Protein AF-A0A1F6WAE8-F1 (afdb_monomer_lite)

Structure (mmCIF, N/CA/C/O backbone):
data_AF-A0A1F6WAE8-F1
#
_entry.id   AF-A0A1F6WAE8-F1
#
loop_
_atom_site.group_PDB
_atom_site.id
_atom_site.type_symbol
_atom_site.label_atom_id
_atom_site.label_alt_id
_atom_site.label_comp_id
_atom_site.label_asym_id
_atom_site.label_entity_id
_atom_site.label_seq_id
_atom_site.pdbx_PDB_ins_code
_atom_site.Cartn_x
_atom_site.Cartn_y
_atom_site.Cartn_z
_atom_site.occupancy
_atom_site.B_iso_or_equiv
_atom_site.auth_seq_id
_atom_site.auth_comp_id
_atom_site.auth_asym_id
_atom_site.auth_atom_id
_atom_site.pdbx_PDB_model_num
ATOM 1 N N . MET A 1 1 ? -36.721 6.235 65.975 1.00 52.22 1 MET A N 1
ATOM 2 C CA . MET A 1 1 ? -35.846 5.857 64.837 1.00 52.22 1 MET A CA 1
ATOM 3 C C . MET A 1 1 ? -36.493 6.022 63.457 1.00 52.22 1 MET A C 1
ATOM 5 O O . MET A 1 1 ? -35.797 6.453 62.550 1.00 52.22 1 MET A O 1
ATOM 9 N N . ARG A 1 2 ? -37.808 5.800 63.284 1.00 53.50 2 ARG A N 1
ATOM 10 C CA . ARG A 1 2 ? -38.521 5.916 61.988 1.00 53.50 2 ARG A CA 1
ATOM 11 C C . ARG A 1 2 ? -38.362 7.262 61.248 1.00 53.50 2 ARG A C 1
ATOM 13 O O . ARG A 1 2 ? -38.323 7.272 60.027 1.00 53.50 2 ARG A O 1
ATOM 20 N N . LYS A 1 3 ? -38.203 8.381 61.976 1.00 61.81 3 LYS A N 1
ATOM 21 C CA . LYS A 1 3 ? -37.950 9.715 61.390 1.00 61.81 3 LYS A CA 1
ATOM 22 C C . LYS A 1 3 ? -36.561 9.873 60.762 1.00 61.81 3 LYS A C 1
ATOM 24 O O . LYS A 1 3 ? -36.430 10.710 59.887 1.00 61.81 3 LYS A O 1
ATOM 29 N N . TYR A 1 4 ? -35.556 9.098 61.179 1.00 66.44 4 TYR A N 1
ATOM 30 C CA . TYR A 1 4 ? -34.162 9.276 60.742 1.00 66.44 4 TYR A CA 1
ATOM 31 C C . TYR A 1 4 ? -33.743 8.328 59.615 1.00 66.44 4 TYR A C 1
ATOM 33 O O . TYR A 1 4 ? -32.754 8.589 58.946 1.00 66.44 4 TYR A O 1
ATOM 41 N N . ILE A 1 5 ? -34.517 7.272 59.353 1.00 66.12 5 ILE A N 1
ATOM 42 C CA . ILE A 1 5 ? -34.283 6.322 58.254 1.00 66.12 5 ILE A CA 1
ATOM 43 C C . ILE A 1 5 ? -34.176 7.008 56.876 1.00 66.12 5 ILE A C 1
ATOM 45 O O . ILE A 1 5 ? -33.205 6.720 56.177 1.00 66.12 5 ILE A O 1
ATOM 49 N N . PRO A 1 6 ? -35.070 7.942 56.474 1.00 66.12 6 PRO A N 1
ATOM 50 C CA . PRO A 1 6 ? -34.902 8.642 55.198 1.00 66.12 6 PRO A CA 1
ATOM 51 C C . PRO A 1 6 ? -33.646 9.522 55.179 1.00 66.12 6 PRO A C 1
ATOM 53 O O . PRO A 1 6 ? -32.985 9.610 54.152 1.00 66.12 6 PRO A O 1
ATOM 56 N N . TYR A 1 7 ? -33.256 10.107 56.316 1.00 70.12 7 TYR A N 1
ATOM 57 C CA . TYR A 1 7 ? -32.032 10.906 56.415 1.00 70.12 7 TYR A CA 1
ATOM 58 C C . TYR A 1 7 ? -30.767 10.049 56.364 1.00 70.12 7 TYR A C 1
ATOM 60 O O . TYR A 1 7 ? -29.785 10.482 55.781 1.00 70.12 7 TYR A O 1
ATOM 68 N N . ILE A 1 8 ? -30.787 8.829 56.908 1.00 71.75 8 ILE A N 1
ATOM 69 C CA . ILE A 1 8 ? -29.669 7.876 56.824 1.00 71.75 8 ILE A CA 1
ATOM 70 C C . ILE A 1 8 ? -29.519 7.350 55.391 1.00 71.75 8 ILE A C 1
ATOM 72 O O . ILE A 1 8 ? -28.402 7.258 54.898 1.00 71.75 8 ILE A O 1
ATOM 76 N N . LEU A 1 9 ? -30.624 7.075 54.688 1.00 62.12 9 LEU A N 1
ATOM 77 C CA . LEU A 1 9 ? -30.603 6.730 53.260 1.00 62.12 9 LEU A CA 1
ATOM 78 C C . LEU A 1 9 ? -30.071 7.885 52.401 1.00 62.12 9 LEU A C 1
ATOM 80 O O . LEU A 1 9 ? -29.208 7.666 51.558 1.00 62.12 9 LEU A O 1
ATOM 84 N N . ILE A 1 10 ? -30.518 9.118 52.663 1.00 73.81 10 ILE A N 1
ATOM 85 C CA . ILE A 1 10 ? -29.991 10.328 52.016 1.00 73.81 10 ILE A CA 1
ATOM 86 C C . ILE A 1 10 ? -28.506 10.520 52.343 1.00 73.81 10 ILE A C 1
ATOM 88 O O . ILE A 1 10 ? -27.748 10.892 51.458 1.00 73.81 10 ILE A O 1
ATOM 92 N N . LEU A 1 11 ? -28.067 10.220 53.568 1.00 67.19 11 LEU A N 1
ATOM 93 C CA . LEU A 1 11 ? -26.665 10.311 53.971 1.00 67.19 11 LEU A CA 1
ATOM 94 C C . LEU A 1 11 ? -25.801 9.242 53.289 1.00 67.19 11 LEU A C 1
ATOM 96 O O . LEU A 1 11 ? -24.699 9.554 52.875 1.00 67.19 11 LEU A O 1
ATOM 100 N N . ILE A 1 12 ? -26.290 8.012 53.111 1.00 69.00 12 ILE A N 1
ATOM 101 C CA . ILE A 1 12 ? -25.570 6.949 52.384 1.00 69.00 12 ILE A CA 1
ATOM 102 C C . ILE A 1 12 ? -25.485 7.275 50.886 1.00 69.00 12 ILE A C 1
ATOM 104 O O . ILE A 1 12 ? -24.432 7.087 50.282 1.00 69.00 12 ILE A O 1
ATOM 108 N N . ILE A 1 13 ? -26.551 7.824 50.294 1.00 65.50 13 ILE A N 1
ATOM 109 C CA . ILE A 1 13 ? -26.549 8.302 48.902 1.00 65.50 13 ILE A CA 1
ATOM 110 C C . ILE A 1 13 ? -25.619 9.513 48.750 1.00 65.50 13 ILE A C 1
ATOM 112 O O . ILE A 1 13 ? -24.837 9.558 47.805 1.00 65.50 13 ILE A O 1
ATOM 116 N N . LEU A 1 14 ? -25.638 10.459 49.695 1.00 54.50 14 LEU A N 1
ATOM 117 C CA . LEU A 1 14 ? -24.737 11.613 49.708 1.00 54.50 14 LEU A CA 1
ATOM 118 C C . LEU A 1 14 ? -23.286 11.193 49.925 1.00 54.50 14 LEU A C 1
ATOM 120 O O . LEU A 1 14 ? -22.437 11.702 49.221 1.00 54.50 14 LEU A O 1
ATOM 124 N N . VAL A 1 15 ? -22.981 10.248 50.816 1.00 63.78 15 VAL A N 1
ATOM 125 C CA . VAL A 1 15 ? -21.618 9.723 51.032 1.00 63.78 15 VAL A CA 1
ATOM 126 C C . VAL A 1 15 ? -21.148 8.874 49.841 1.00 63.78 15 VAL A C 1
ATOM 128 O O . VAL A 1 15 ? -19.963 8.877 49.523 1.00 63.78 15 VAL A O 1
ATOM 131 N N . GLY A 1 16 ? -22.055 8.207 49.121 1.00 56.59 16 GLY A N 1
ATOM 132 C CA . GLY A 1 16 ? -21.759 7.541 47.847 1.00 56.59 16 GLY A CA 1
ATOM 133 C C . GLY A 1 16 ? -21.528 8.516 46.682 1.00 56.59 16 GLY A C 1
ATOM 134 O O . GLY A 1 16 ? -20.643 8.285 45.868 1.00 56.59 16 GLY A O 1
ATOM 135 N N . MET A 1 17 ? -22.265 9.633 46.629 1.00 50.25 17 MET A N 1
ATOM 136 C CA . MET A 1 17 ? -22.070 10.720 45.652 1.00 50.25 17 MET A CA 1
ATOM 137 C C . MET A 1 17 ? -20.892 11.653 45.992 1.00 50.25 17 MET A C 1
ATOM 139 O O . MET A 1 17 ? -20.341 12.270 45.087 1.00 50.25 17 MET A O 1
ATOM 143 N N . PHE A 1 18 ? -20.520 11.764 47.274 1.00 43.97 18 PHE A N 1
ATOM 144 C CA . PHE A 1 18 ? -19.381 12.539 47.799 1.00 43.97 18 PHE A CA 1
ATOM 145 C C . PHE A 1 18 ? -18.173 11.673 48.173 1.00 43.97 18 PHE A C 1
ATOM 147 O O . PHE A 1 18 ? -17.168 12.197 48.658 1.00 43.97 18 PHE A O 1
ATOM 154 N N . SER A 1 19 ? -18.212 10.366 47.896 1.00 48.38 19 SER A N 1
ATOM 155 C CA . SER A 1 19 ? -16.972 9.651 47.589 1.00 48.38 19 SER A CA 1
ATOM 156 C C . SER A 1 19 ? -16.301 10.500 46.522 1.00 48.38 19 SER A C 1
ATOM 158 O O . SER A 1 19 ? -17.025 10.901 45.608 1.00 48.38 19 SER A O 1
ATOM 160 N N . PRO A 1 20 ? -15.016 10.873 46.637 1.00 46.19 20 PRO A N 1
ATOM 161 C CA . PRO A 1 20 ? -14.419 11.720 45.629 1.00 46.19 20 PRO A CA 1
ATOM 162 C C . PRO A 1 20 ? -14.596 10.992 44.296 1.00 46.19 20 PRO A C 1
ATOM 164 O O . PRO A 1 20 ? -13.867 10.051 43.992 1.00 46.19 20 PRO A O 1
ATOM 167 N N . LEU A 1 21 ? -15.565 11.445 43.485 1.00 46.53 21 LEU A N 1
ATOM 168 C CA . LEU A 1 21 ? -15.342 11.589 42.067 1.00 46.53 21 LEU A CA 1
ATOM 169 C C . LEU A 1 21 ? -14.102 12.461 42.049 1.00 46.53 21 LEU A C 1
ATOM 171 O O . LEU A 1 21 ? -14.176 13.688 42.102 1.00 46.53 21 LEU A O 1
ATOM 175 N N . THR A 1 22 ? -12.941 11.813 42.102 1.00 43.69 22 THR A N 1
ATOM 176 C CA . THR A 1 22 ? -11.727 12.398 41.596 1.00 43.69 22 THR A CA 1
ATOM 177 C C . THR A 1 22 ? -12.152 12.906 40.240 1.00 43.69 22 THR A C 1
ATOM 179 O O . THR A 1 22 ? -12.535 12.113 39.380 1.00 43.69 22 THR A O 1
ATOM 182 N N . LEU A 1 23 ? -12.236 14.230 40.130 1.00 37.50 23 LEU A N 1
ATOM 183 C CA . LEU A 1 23 ? -12.298 14.939 38.874 1.00 37.50 23 LEU A CA 1
ATOM 184 C C . LEU A 1 23 ? -11.213 14.293 38.025 1.00 37.50 23 LEU A C 1
ATOM 186 O O . LEU A 1 23 ? -10.023 14.529 38.239 1.00 37.50 23 LEU A O 1
ATOM 190 N N . VAL A 1 24 ? -11.627 13.385 37.146 1.00 38.84 24 VAL A N 1
ATOM 191 C CA . VAL A 1 24 ? -10.754 12.839 36.129 1.00 38.84 24 VAL A CA 1
ATOM 192 C C . VAL A 1 24 ? -10.617 13.990 35.154 1.00 38.84 24 VAL A C 1
ATOM 194 O O . VAL A 1 24 ? -11.389 14.140 34.211 1.00 38.84 24 VAL A O 1
ATOM 197 N N . HIS A 1 25 ? -9.700 14.900 35.470 1.00 34.84 25 HIS A N 1
ATOM 198 C CA . HIS A 1 25 ? -9.175 15.798 34.471 1.00 34.84 25 HIS A CA 1
ATOM 199 C C . HIS A 1 25 ? -8.572 14.884 33.410 1.00 34.84 25 HIS A C 1
ATOM 201 O O . HIS A 1 25 ? -7.668 14.102 33.705 1.00 34.84 25 HIS A O 1
ATOM 207 N N . ALA A 1 26 ? -9.111 14.937 32.196 1.00 38.06 26 ALA A N 1
ATOM 208 C CA . ALA A 1 26 ? -8.407 14.415 31.044 1.00 38.06 26 ALA A CA 1
ATOM 209 C C . ALA A 1 26 ? -7.115 15.233 30.926 1.00 38.06 26 ALA A C 1
ATOM 211 O O . ALA A 1 26 ? -7.138 16.374 30.472 1.00 38.06 26 ALA A O 1
ATOM 212 N N . VAL A 1 27 ? -6.004 14.692 31.417 1.00 39.75 27 VAL A N 1
ATOM 213 C CA . VAL A 1 27 ? -4.683 15.203 31.071 1.00 39.75 27 VAL A CA 1
ATOM 214 C C . VAL A 1 27 ? -4.311 14.493 29.783 1.00 39.75 27 VAL A C 1
ATOM 216 O O . VAL A 1 27 ? -4.046 13.295 29.774 1.00 39.75 27 VAL A O 1
ATOM 219 N N . THR A 1 28 ? -4.363 15.224 28.675 1.00 38.53 28 THR A N 1
ATOM 220 C CA . THR A 1 28 ? -3.700 14.801 27.447 1.00 38.53 28 THR A CA 1
ATOM 221 C C . THR A 1 28 ? -2.206 14.974 27.682 1.00 38.53 28 THR A C 1
ATOM 223 O O . THR A 1 28 ? -1.716 16.102 27.754 1.00 38.53 28 THR A O 1
ATOM 226 N N . CYS A 1 29 ? -1.485 13.872 27.852 1.00 43.53 29 CYS A N 1
ATOM 227 C CA . CYS A 1 29 ? -0.037 13.869 27.695 1.00 43.53 29 CYS A CA 1
ATOM 228 C C . CYS A 1 29 ? 0.235 14.027 26.190 1.00 43.53 29 CYS A C 1
ATOM 230 O O . CYS A 1 29 ? 0.290 13.040 25.469 1.00 43.53 29 CYS A O 1
ATOM 232 N N . ASP A 1 30 ? 0.249 15.265 25.697 1.00 40.75 30 ASP A N 1
ATOM 233 C CA . ASP A 1 30 ? 0.756 15.590 24.362 1.00 40.75 30 ASP A CA 1
ATOM 234 C C . ASP A 1 30 ? 2.270 15.808 24.491 1.00 40.75 30 ASP A C 1
ATOM 236 O O . ASP A 1 30 ? 2.721 16.530 25.387 1.00 40.75 30 ASP A O 1
ATOM 240 N N . ASP A 1 31 ? 3.045 15.197 23.598 1.00 47.72 31 ASP A N 1
ATOM 241 C CA . ASP A 1 31 ? 4.509 15.283 23.527 1.00 47.72 31 ASP A CA 1
ATOM 242 C C . ASP A 1 31 ? 5.029 16.705 23.212 1.00 47.72 31 ASP A C 1
ATOM 244 O O . ASP A 1 31 ? 6.233 16.922 23.088 1.00 47.72 31 ASP A O 1
ATOM 248 N N . ASN A 1 32 ? 4.151 17.712 23.117 1.00 46.91 32 ASN A N 1
ATOM 249 C CA . ASN A 1 32 ? 4.490 19.075 22.700 1.00 46.91 32 ASN A CA 1
ATOM 250 C C . ASN A 1 32 ? 4.392 20.161 23.795 1.00 46.91 32 ASN A C 1
ATOM 252 O O . ASN A 1 32 ? 4.182 21.334 23.484 1.00 46.91 32 ASN A O 1
ATOM 256 N N . GLY A 1 33 ? 4.619 19.815 25.068 1.00 46.09 33 GLY A N 1
ATOM 257 C CA . GLY A 1 33 ? 4.961 20.794 26.114 1.00 46.09 33 GLY A CA 1
ATOM 258 C C . GLY A 1 33 ? 4.211 20.615 27.436 1.00 46.09 33 GLY A C 1
ATOM 259 O O . GLY A 1 33 ? 3.020 20.898 27.539 1.00 46.09 33 GLY A O 1
ATOM 260 N N . LEU A 1 34 ? 4.933 20.198 28.481 1.00 47.53 34 LEU A N 1
ATOM 261 C CA . LEU A 1 34 ? 4.391 19.982 29.826 1.00 47.53 34 LEU A CA 1
ATOM 262 C C . LEU A 1 34 ? 4.029 21.295 30.553 1.00 47.53 34 LEU A C 1
ATOM 264 O O . LEU A 1 34 ? 4.893 22.161 30.706 1.00 47.53 34 LEU A O 1
ATOM 268 N N . PRO A 1 35 ? 2.853 21.384 31.201 1.00 38.38 35 PRO A N 1
ATOM 269 C CA . PRO A 1 35 ? 2.721 22.065 32.481 1.00 38.38 35 PRO A CA 1
ATOM 270 C C . PRO A 1 35 ? 3.139 21.128 33.631 1.00 38.38 35 PRO A C 1
ATOM 272 O O . PRO A 1 35 ? 2.811 19.940 33.661 1.00 38.38 35 PRO A O 1
ATOM 275 N N . ALA A 1 36 ? 3.887 21.672 34.593 1.00 43.00 36 ALA A N 1
ATOM 276 C CA . ALA A 1 36 ? 4.407 20.951 35.752 1.00 43.00 36 ALA A CA 1
ATOM 277 C C . ALA A 1 36 ? 3.269 20.350 36.600 1.00 43.00 36 ALA A C 1
ATOM 279 O O . ALA A 1 36 ? 2.495 21.079 37.219 1.00 43.00 36 ALA A O 1
ATOM 280 N N . GLY A 1 37 ? 3.175 19.018 36.632 1.00 45.28 37 GLY A N 1
ATOM 281 C CA . GLY A 1 37 ? 2.188 18.303 37.450 1.00 45.28 37 GLY A CA 1
ATOM 282 C C . GLY A 1 37 ? 1.892 16.868 37.013 1.00 45.28 37 GLY A C 1
ATOM 283 O O . GLY A 1 37 ? 1.362 16.095 37.807 1.00 45.28 37 GLY A O 1
ATOM 284 N N . CYS A 1 38 ? 2.261 16.477 35.791 1.00 43.00 38 CYS A N 1
ATOM 285 C CA . CYS A 1 38 ? 2.090 15.102 35.334 1.00 43.00 38 CYS A CA 1
ATOM 286 C C . CYS A 1 38 ? 3.274 14.242 35.803 1.00 43.00 38 CYS A C 1
ATOM 288 O O . CYS A 1 38 ? 4.378 14.360 35.278 1.00 43.00 38 CYS A O 1
ATOM 290 N N . THR A 1 39 ? 3.067 13.402 36.819 1.00 42.41 39 THR A N 1
ATOM 291 C CA . THR A 1 39 ? 4.020 12.337 37.164 1.00 42.41 39 THR A CA 1
ATOM 292 C C . THR A 1 39 ? 3.489 11.040 36.570 1.00 42.41 39 THR A C 1
ATOM 294 O O . THR A 1 39 ? 2.441 10.548 36.983 1.00 42.41 39 THR A O 1
ATOM 297 N N . IL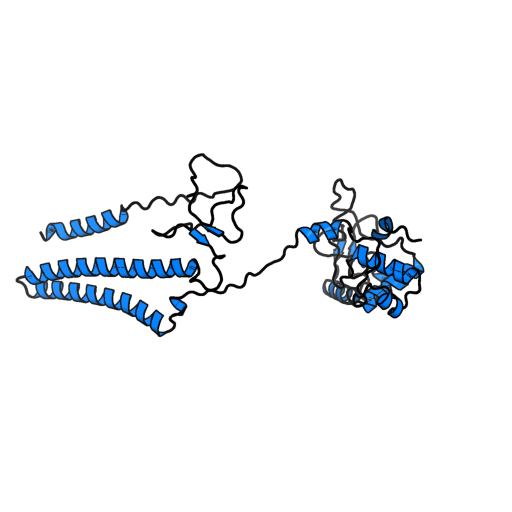E A 1 40 ? 4.174 10.511 35.552 1.00 45.09 40 ILE A N 1
ATOM 298 C CA . ILE A 1 40 ? 3.874 9.175 35.032 1.00 45.09 40 ILE A CA 1
ATOM 299 C C . ILE A 1 40 ? 4.258 8.181 36.141 1.00 45.09 40 ILE A C 1
ATOM 301 O O . ILE A 1 40 ? 5.399 8.235 36.613 1.00 45.09 40 ILE A O 1
ATOM 305 N N . PRO A 1 41 ? 3.349 7.308 36.611 1.00 42.28 41 PRO A N 1
ATOM 306 C CA . PRO A 1 41 ? 3.720 6.255 37.545 1.00 42.28 41 PRO A CA 1
ATOM 307 C C . PRO A 1 41 ? 4.814 5.393 36.903 1.00 42.28 41 PRO A C 1
ATOM 309 O O . PRO A 1 41 ? 4.654 4.847 35.819 1.00 42.28 41 PRO A O 1
ATOM 312 N N . THR A 1 42 ? 5.966 5.297 37.560 1.00 40.28 42 THR A N 1
ATOM 313 C CA . THR A 1 42 ? 7.188 4.685 37.011 1.00 40.28 42 THR A CA 1
ATOM 314 C C . THR A 1 42 ? 7.181 3.153 37.043 1.00 40.28 42 THR A C 1
ATOM 316 O O . THR A 1 42 ? 8.213 2.528 36.819 1.00 40.28 42 THR A O 1
ATOM 319 N N . ASN A 1 43 ? 6.037 2.520 37.320 1.00 45.44 43 ASN A N 1
ATOM 320 C CA . ASN A 1 43 ? 5.930 1.067 37.491 1.00 45.44 43 ASN A CA 1
ATOM 321 C C . ASN A 1 43 ? 4.871 0.447 36.570 1.00 45.44 43 ASN A C 1
ATOM 323 O O . ASN A 1 43 ? 4.037 -0.350 37.001 1.00 45.44 43 ASN A O 1
ATOM 327 N N . THR A 1 44 ? 4.867 0.887 35.312 1.00 51.44 44 THR A N 1
ATOM 328 C CA . THR A 1 44 ? 3.632 0.900 34.535 1.00 51.44 44 THR A CA 1
ATOM 329 C C . THR A 1 44 ? 3.637 0.168 33.188 1.00 51.44 44 THR A C 1
ATOM 331 O O . THR A 1 44 ? 2.596 0.122 32.588 1.00 51.44 44 THR A O 1
ATOM 334 N N . THR A 1 45 ? 4.650 -0.522 32.664 1.00 51.56 45 THR A N 1
ATOM 335 C CA . THR A 1 45 ? 4.612 -1.201 31.318 1.00 51.56 45 THR A CA 1
ATOM 336 C C . THR A 1 45 ? 4.321 -0.319 30.081 1.00 51.56 45 THR A C 1
ATOM 338 O O . THR A 1 45 ? 4.875 -0.603 29.030 1.00 51.56 45 THR A O 1
ATOM 341 N N . CYS A 1 46 ? 3.559 0.773 30.204 1.00 52.81 46 CYS A N 1
ATOM 342 C CA . CYS A 1 46 ? 3.310 1.814 29.204 1.00 52.81 46 CYS A CA 1
ATOM 343 C C . CYS A 1 46 ? 4.147 3.080 29.468 1.00 52.81 46 CYS A C 1
ATOM 345 O O . CYS A 1 46 ? 3.909 4.120 28.857 1.00 52.81 46 CYS A O 1
ATOM 347 N N . ALA A 1 47 ? 5.091 3.027 30.416 1.00 53.16 47 ALA A N 1
ATOM 348 C CA . ALA A 1 47 ? 6.019 4.130 30.628 1.00 53.16 47 ALA A CA 1
ATOM 349 C C . ALA A 1 47 ? 6.897 4.287 29.371 1.00 53.16 47 ALA A C 1
ATOM 351 O O . ALA A 1 47 ? 7.334 3.264 28.833 1.00 53.16 47 ALA A O 1
ATOM 352 N N . PRO A 1 48 ? 7.150 5.524 28.902 1.00 54.75 48 PRO A N 1
ATOM 353 C CA . PRO A 1 48 ? 8.126 5.761 27.849 1.00 54.75 48 PRO A CA 1
ATOM 354 C C . PRO A 1 48 ? 9.464 5.130 28.236 1.00 54.75 48 PRO A C 1
ATOM 356 O O . PRO A 1 48 ? 9.824 5.135 29.418 1.00 54.75 48 PRO A O 1
ATOM 359 N N . ASP A 1 49 ? 10.185 4.577 27.263 1.00 56.34 49 ASP A N 1
ATOM 360 C CA . ASP A 1 49 ? 11.561 4.144 27.497 1.00 56.34 49 ASP A CA 1
ATOM 361 C C . ASP A 1 49 ? 12.451 5.340 27.899 1.00 56.34 49 ASP A C 1
ATOM 363 O O . ASP A 1 49 ? 12.021 6.497 27.896 1.00 56.34 49 ASP A O 1
ATOM 367 N N . ASP A 1 50 ? 13.720 5.087 28.224 1.00 57.50 50 ASP A N 1
ATOM 368 C CA . ASP A 1 50 ? 14.673 6.149 28.590 1.00 57.50 50 ASP A CA 1
ATOM 369 C C . ASP A 1 50 ? 14.864 7.215 27.479 1.00 57.50 50 ASP A C 1
ATOM 371 O O . ASP A 1 50 ? 15.488 8.250 27.719 1.00 57.50 50 ASP A O 1
ATOM 375 N N . ASN A 1 51 ? 14.313 6.992 26.276 1.00 54.19 51 ASN A N 1
ATOM 376 C CA . ASN A 1 51 ? 14.321 7.912 25.137 1.00 54.19 51 ASN A CA 1
ATOM 377 C C . ASN A 1 51 ? 12.998 8.679 24.961 1.00 54.19 51 ASN A C 1
ATOM 379 O O . ASN A 1 51 ? 12.853 9.424 23.991 1.00 54.19 51 ASN A O 1
ATOM 383 N N . GLY A 1 52 ? 12.035 8.518 25.871 1.00 52.44 52 GLY A N 1
ATOM 384 C CA . GLY A 1 52 ? 10.729 9.168 25.782 1.00 52.44 52 GLY A CA 1
ATOM 385 C C . GLY A 1 52 ? 9.799 8.544 24.740 1.00 52.44 52 GLY A C 1
ATOM 386 O O . GLY A 1 52 ? 8.780 9.144 24.412 1.00 52.44 52 GLY A O 1
ATOM 387 N N . VAL A 1 53 ? 10.110 7.350 24.224 1.00 49.19 53 VAL A N 1
ATOM 388 C CA . VAL A 1 53 ? 9.270 6.659 23.242 1.00 49.19 53 VAL A CA 1
ATOM 389 C C . VAL A 1 53 ? 8.323 5.716 23.977 1.00 49.19 53 VAL A C 1
ATOM 391 O O . VAL A 1 53 ? 8.747 4.740 24.600 1.00 49.19 53 VAL A O 1
ATOM 394 N N . ALA A 1 54 ? 7.020 6.002 23.915 1.00 51.50 54 ALA A N 1
ATOM 395 C CA . ALA A 1 54 ? 5.999 5.077 24.397 1.00 51.50 54 ALA A CA 1
ATOM 396 C C . ALA A 1 54 ? 6.014 3.789 23.547 1.00 51.50 54 ALA A C 1
ATOM 398 O O . ALA A 1 54 ? 6.101 3.879 22.315 1.00 51.50 54 ALA A O 1
ATOM 399 N N . PRO A 1 55 ? 5.916 2.589 24.152 1.00 54.38 55 PRO A N 1
ATOM 400 C CA . PRO A 1 55 ? 5.875 1.352 23.384 1.00 54.38 55 PRO A CA 1
ATOM 401 C C . PRO A 1 55 ? 4.686 1.355 22.400 1.00 54.38 55 PRO A C 1
ATOM 403 O O . PRO A 1 55 ? 3.580 1.769 22.769 1.00 54.38 55 PRO A O 1
ATOM 406 N N . PRO A 1 56 ? 4.880 0.922 21.139 1.00 49.31 56 PRO A N 1
ATOM 407 C CA . PRO A 1 56 ? 3.801 0.877 20.162 1.00 49.31 56 PRO A CA 1
ATOM 408 C C . PRO A 1 56 ? 2.719 -0.104 20.613 1.00 49.31 56 PRO A C 1
ATOM 410 O O . PRO A 1 56 ? 3.006 -1.250 20.949 1.00 49.31 56 PRO A O 1
ATOM 413 N N . GLY A 1 57 ? 1.468 0.358 20.596 1.00 53.31 57 GLY A N 1
ATOM 414 C CA . GLY A 1 57 ? 0.349 -0.418 21.117 1.00 53.31 57 GLY A CA 1
ATOM 415 C C . GLY A 1 57 ? 0.287 -0.393 22.640 1.00 53.31 57 GLY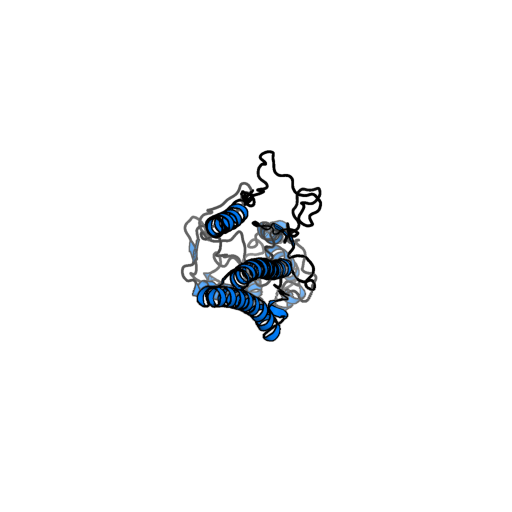 A C 1
ATOM 416 O O . GLY A 1 57 ? 0.101 -1.434 23.240 1.00 53.31 57 GLY A O 1
ATOM 417 N N . CYS A 1 58 ? 0.413 0.774 23.267 1.00 57.34 58 CYS A N 1
ATOM 418 C CA . CYS A 1 58 ? 0.045 0.998 24.665 1.00 57.34 58 CYS A CA 1
ATOM 419 C C . CYS A 1 58 ? -1.069 2.052 24.726 1.00 57.34 58 CYS A C 1
ATOM 421 O O . CYS A 1 58 ? -1.019 3.051 24.009 1.00 57.34 58 CYS A O 1
ATOM 423 N N . TYR A 1 59 ? -2.092 1.838 25.556 1.00 57.31 59 TYR A N 1
ATOM 424 C CA . TYR A 1 59 ? -3.181 2.797 25.755 1.00 57.31 59 TYR A CA 1
ATOM 425 C C . TYR A 1 59 ? -3.405 3.042 27.249 1.00 57.31 59 TYR A C 1
ATOM 427 O O . TYR A 1 59 ? -3.560 2.120 28.046 1.00 57.31 59 TYR A O 1
ATOM 435 N N . GLN A 1 60 ? -3.437 4.311 27.644 1.00 61.84 60 GLN A N 1
ATOM 436 C CA . GLN A 1 60 ? -3.768 4.696 29.010 1.00 61.84 60 GLN A CA 1
ATOM 437 C C . GLN A 1 60 ? -5.289 4.771 29.160 1.00 61.84 60 GLN A C 1
ATOM 439 O O . GLN A 1 60 ? -5.976 5.425 28.372 1.00 61.84 60 GLN A O 1
ATOM 444 N N . LEU A 1 61 ? -5.838 4.111 30.181 1.00 59.34 61 LEU A N 1
ATOM 445 C CA . LEU A 1 61 ? -7.273 4.170 30.443 1.00 59.34 61 LEU A CA 1
ATOM 446 C C . LEU A 1 61 ? -7.653 5.592 30.867 1.00 59.34 61 LEU A C 1
ATOM 448 O O . LEU A 1 61 ? -7.184 6.077 31.892 1.00 59.34 61 LEU A O 1
ATOM 452 N N . LEU A 1 62 ? -8.563 6.232 30.125 1.00 62.28 62 LEU A N 1
ATOM 453 C CA . LEU A 1 62 ? -9.083 7.552 30.502 1.00 62.28 62 LEU A CA 1
ATOM 454 C C . LEU A 1 62 ? -9.818 7.520 31.849 1.00 62.28 62 LEU A C 1
ATOM 456 O O . LEU A 1 62 ? -9.882 8.532 32.529 1.00 62.28 62 LEU A O 1
ATOM 460 N N . ALA A 1 63 ? -10.373 6.372 32.235 1.00 68.88 63 ALA A N 1
ATOM 461 C CA . ALA A 1 63 ? -11.043 6.163 33.513 1.00 68.88 63 ALA A CA 1
ATOM 462 C C . ALA A 1 63 ? -10.517 4.865 34.152 1.00 68.88 63 ALA A C 1
ATOM 464 O O . ALA A 1 63 ? -11.122 3.798 33.970 1.00 68.88 63 ALA A O 1
ATOM 465 N N . PRO A 1 64 ? -9.363 4.924 34.843 1.00 66.38 64 PRO A N 1
ATOM 466 C CA . PRO A 1 64 ? -8.771 3.753 35.467 1.00 66.38 64 PRO A CA 1
ATOM 467 C C . PRO A 1 64 ? -9.638 3.285 36.637 1.00 66.38 64 PRO A C 1
ATOM 469 O O . PRO A 1 64 ? -10.132 4.080 37.440 1.00 66.38 64 PRO A O 1
ATOM 472 N N . LEU A 1 65 ? -9.826 1.972 36.731 1.00 70.50 65 LEU A N 1
ATOM 473 C CA . LEU A 1 65 ? -10.491 1.351 37.873 1.00 70.50 65 LEU A CA 1
ATOM 474 C C . LEU A 1 65 ? -9.444 1.019 38.946 1.00 70.50 65 LEU A C 1
ATOM 476 O O . LEU A 1 65 ? -8.279 0.792 38.613 1.00 70.50 65 LEU A O 1
ATOM 480 N N . PRO A 1 66 ? -9.822 0.938 40.233 1.00 69.12 66 PRO A N 1
ATOM 481 C CA . PRO A 1 66 ? -8.893 0.548 41.290 1.00 69.12 66 PRO A CA 1
ATOM 482 C C . PRO A 1 66 ? -8.182 -0.774 40.959 1.00 69.12 66 PRO A C 1
ATOM 484 O O . PRO A 1 66 ? -8.829 -1.796 40.737 1.00 69.12 66 PRO A O 1
ATOM 487 N N . GLY A 1 67 ? -6.847 -0.749 40.910 1.00 64.88 67 GLY A N 1
ATOM 488 C CA . GLY A 1 67 ? -6.024 -1.910 40.543 1.00 64.88 67 GLY A CA 1
ATOM 489 C C . GLY A 1 67 ? -5.770 -2.096 39.039 1.00 64.88 67 GLY A C 1
ATOM 490 O O . GLY A 1 67 ? -5.150 -3.090 38.665 1.00 64.88 67 GLY A O 1
ATOM 491 N N . MET A 1 68 ? -6.214 -1.167 38.181 1.00 62.97 68 MET A N 1
ATOM 492 C CA . MET A 1 68 ? -5.877 -1.113 36.752 1.00 62.97 68 MET A CA 1
ATOM 493 C C . MET A 1 68 ? -5.706 0.334 36.291 1.00 62.97 68 MET A C 1
ATOM 495 O O . MET A 1 68 ? -6.683 1.043 36.053 1.00 62.97 68 MET A O 1
ATOM 499 N N . THR A 1 69 ? -4.458 0.759 36.139 1.00 58.62 69 THR A N 1
ATOM 500 C CA . THR A 1 69 ? -4.121 2.094 35.630 1.00 58.62 69 THR A CA 1
ATOM 501 C C . THR A 1 69 ? -3.915 2.113 34.112 1.00 58.62 69 THR A C 1
ATOM 503 O O . THR A 1 69 ? -3.994 3.176 33.502 1.00 58.62 69 THR A O 1
ATOM 506 N N . ASP A 1 70 ? -3.730 0.941 33.492 1.00 54.88 70 ASP A N 1
ATOM 507 C CA . ASP A 1 70 ? -3.131 0.824 32.161 1.00 54.88 70 ASP A CA 1
ATOM 508 C C . ASP A 1 70 ? -3.743 -0.293 31.316 1.00 54.88 70 ASP A C 1
ATOM 510 O O . ASP A 1 70 ? -4.260 -1.288 31.838 1.00 54.88 70 ASP A O 1
ATOM 514 N N . PHE A 1 71 ? -3.658 -0.122 29.997 1.00 57.50 71 PHE A N 1
ATOM 515 C CA . PHE A 1 71 ? -4.085 -1.081 28.989 1.00 57.50 71 PHE A CA 1
ATOM 516 C C . PHE A 1 71 ? -2.922 -1.333 28.016 1.00 57.50 71 PHE A C 1
ATOM 518 O O . PHE A 1 71 ? -2.524 -0.470 27.238 1.00 57.50 71 PHE A O 1
ATOM 525 N N . ASP A 1 72 ? -2.380 -2.546 28.062 1.00 53.50 72 ASP A N 1
ATOM 526 C CA . ASP A 1 72 ? -1.384 -3.037 27.112 1.00 53.50 72 ASP A CA 1
ATOM 527 C C . ASP A 1 72 ? -2.067 -4.030 26.145 1.00 53.50 72 ASP A C 1
ATOM 529 O O . ASP A 1 72 ? -2.388 -5.154 26.538 1.00 53.50 72 ASP A O 1
ATOM 533 N N . PRO A 1 73 ? -2.390 -3.638 24.900 1.00 49.03 73 PRO A N 1
ATOM 534 C CA . PRO A 1 73 ? -2.867 -4.555 23.869 1.00 49.03 73 PRO A CA 1
ATOM 535 C C . PRO A 1 73 ? -1.756 -5.476 23.340 1.00 49.03 73 PRO A C 1
ATOM 537 O O . PRO A 1 73 ? -2.078 -6.463 22.684 1.00 49.03 73 PRO A O 1
ATOM 540 N N . GLY A 1 74 ? -0.483 -5.194 23.643 1.00 45.28 74 GLY A N 1
ATOM 541 C CA . GLY A 1 74 ? 0.683 -6.008 23.301 1.00 45.28 74 GLY A CA 1
ATOM 542 C C . GLY A 1 74 ? 0.974 -7.151 24.278 1.00 45.28 74 GLY A C 1
ATOM 543 O O . GLY A 1 74 ? 1.853 -7.980 24.006 1.00 45.28 74 GLY A O 1
ATOM 544 N N . THR A 1 75 ? 0.232 -7.272 25.388 1.00 50.41 75 THR A N 1
ATOM 545 C CA . THR A 1 75 ? 0.344 -8.447 26.258 1.00 50.41 75 THR A CA 1
ATOM 546 C C . THR A 1 75 ? -0.087 -9.668 25.448 1.00 50.41 75 THR A C 1
ATOM 548 O O . THR A 1 75 ? -1.226 -9.753 24.992 1.00 50.41 75 THR A O 1
ATOM 551 N N . LYS A 1 76 ? 0.868 -10.577 25.212 1.00 41.59 76 LYS A N 1
ATOM 552 C CA . LYS A 1 76 ? 0.807 -11.686 24.246 1.00 41.59 76 LYS A CA 1
ATOM 553 C C . LYS A 1 76 ? -0.597 -12.273 24.062 1.00 41.59 76 LYS A C 1
ATOM 555 O O . LYS A 1 76 ? -1.236 -12.682 25.033 1.00 41.59 76 LYS A O 1
ATOM 560 N N . VAL A 1 77 ? -1.006 -12.418 22.797 1.00 42.19 77 VAL A N 1
ATOM 561 C CA . VAL A 1 77 ? -2.199 -13.163 22.359 1.00 42.19 77 VAL A CA 1
ATOM 562 C C . VAL A 1 77 ? -2.200 -14.545 23.027 1.00 42.19 77 VAL A C 1
ATOM 564 O O . VAL A 1 77 ? -1.483 -15.453 22.613 1.00 42.19 77 VAL A O 1
ATOM 567 N N . GLY A 1 78 ? -2.951 -14.683 24.121 1.00 44.06 78 GLY A N 1
ATOM 568 C CA . GLY A 1 78 ? -2.885 -15.860 24.991 1.00 44.06 78 GLY A CA 1
ATOM 569 C C . GLY A 1 78 ? -3.215 -15.576 26.456 1.00 44.06 78 GLY A C 1
ATOM 570 O O . GLY A 1 78 ? -3.831 -16.436 27.093 1.00 44.06 78 GLY A O 1
ATOM 571 N N . ASP A 1 79 ? -2.902 -14.375 26.948 1.00 50.34 79 ASP A N 1
ATOM 572 C CA . ASP A 1 79 ? -3.376 -13.878 28.241 1.00 50.34 79 ASP A CA 1
ATOM 573 C C . ASP A 1 79 ? -4.719 -13.158 28.082 1.00 50.34 79 ASP A C 1
ATOM 575 O O . ASP A 1 79 ? -5.052 -12.654 27.010 1.00 50.34 79 ASP A O 1
ATOM 579 N N . ASN A 1 80 ? -5.543 -13.157 29.135 1.00 51.88 80 ASN A N 1
ATOM 580 C CA . ASN A 1 80 ? -6.802 -12.411 29.154 1.00 51.88 80 ASN A CA 1
ATOM 581 C C . ASN A 1 80 ? -6.479 -10.938 28.853 1.00 51.88 80 ASN A C 1
ATOM 583 O O . ASN A 1 80 ? -5.978 -10.246 29.740 1.00 51.88 80 ASN A O 1
ATOM 587 N N . GLY A 1 81 ? -6.703 -10.489 27.613 1.00 61.34 81 GLY A N 1
ATOM 588 C CA . GLY A 1 81 ? -6.278 -9.168 27.148 1.00 61.34 81 GLY A CA 1
ATOM 589 C C . GLY A 1 81 ? -6.768 -8.041 28.059 1.00 61.34 81 GLY A C 1
ATOM 590 O O . GLY A 1 81 ? -7.713 -8.213 28.838 1.00 61.34 81 GLY A O 1
ATOM 591 N N . ALA A 1 82 ? -6.146 -6.866 27.967 1.00 62.91 82 ALA A N 1
ATOM 592 C CA . ALA A 1 82 ? -6.431 -5.743 28.861 1.00 62.91 82 ALA A CA 1
ATOM 593 C C . ALA A 1 82 ? -7.926 -5.344 28.899 1.00 62.91 82 ALA A C 1
ATOM 595 O O . ALA A 1 82 ? -8.455 -5.066 29.978 1.00 62.91 82 ALA A O 1
ATOM 596 N N . LEU A 1 83 ? -8.654 -5.441 27.774 1.00 69.69 83 LEU A N 1
ATOM 597 C CA . LEU A 1 83 ? -10.111 -5.215 27.739 1.00 69.69 83 LEU A CA 1
ATOM 598 C C . LEU A 1 83 ? -10.885 -6.245 28.574 1.00 69.69 83 LEU A C 1
ATOM 600 O O . LEU A 1 83 ? -11.842 -5.902 29.266 1.00 69.69 83 LEU A O 1
ATOM 604 N N . GLY A 1 84 ? -10.463 -7.506 28.533 1.00 73.81 84 GLY A N 1
ATOM 605 C CA . GLY A 1 84 ? -11.104 -8.583 29.281 1.00 73.81 84 GLY A CA 1
ATOM 606 C C . GLY A 1 84 ? -10.914 -8.451 30.765 1.00 73.81 84 GLY A C 1
ATOM 607 O O . GLY A 1 84 ? -11.864 -8.617 31.525 1.00 73.81 84 GLY A O 1
ATOM 608 N N . ARG A 1 85 ? -9.708 -8.070 31.183 1.00 73.25 85 ARG A N 1
ATOM 609 C CA . ARG A 1 85 ? -9.440 -7.721 32.580 1.00 73.25 85 ARG A CA 1
ATOM 610 C C . ARG A 1 85 ? -10.307 -6.542 33.023 1.00 73.25 85 ARG A C 1
ATOM 612 O O . ARG A 1 85 ? -10.895 -6.616 34.101 1.00 73.25 85 ARG A O 1
ATOM 619 N N . TYR A 1 86 ? -10.461 -5.527 32.170 1.00 75.25 86 TYR A N 1
ATOM 620 C CA . TYR A 1 86 ? -11.304 -4.362 32.437 1.00 75.25 86 TYR A CA 1
ATOM 621 C C . TYR A 1 86 ? -12.782 -4.727 32.637 1.00 75.25 86 TYR A C 1
ATOM 623 O O . TYR A 1 86 ? -13.360 -4.440 33.688 1.00 75.25 86 TYR A O 1
ATOM 631 N N . LEU A 1 87 ? -13.382 -5.434 31.677 1.00 78.06 87 LEU A N 1
ATOM 632 C CA . LEU A 1 87 ? -14.784 -5.858 31.744 1.00 78.06 87 LEU A CA 1
ATOM 633 C C . LEU A 1 87 ? -15.040 -6.838 32.895 1.00 78.06 87 LEU A C 1
ATOM 635 O O . LEU A 1 87 ? -16.029 -6.704 33.617 1.00 78.06 87 LEU A O 1
ATOM 639 N N . ASN A 1 88 ? -14.132 -7.791 33.118 1.00 79.38 88 ASN A N 1
ATOM 640 C CA . ASN A 1 88 ? -14.250 -8.751 34.213 1.00 79.38 88 ASN A CA 1
ATOM 641 C C . ASN A 1 88 ? -14.221 -8.052 35.583 1.00 79.38 88 ASN A C 1
ATOM 643 O O . ASN A 1 88 ? -14.983 -8.426 36.479 1.00 79.38 88 ASN A O 1
ATOM 647 N N . LEU A 1 89 ? -13.396 -7.009 35.742 1.00 80.06 89 LEU A N 1
ATOM 648 C CA . LEU A 1 89 ? -13.367 -6.226 36.975 1.00 80.06 89 LEU A CA 1
ATOM 649 C C . LEU A 1 89 ? -14.664 -5.436 37.183 1.00 80.06 89 LEU A C 1
ATOM 651 O O . LEU A 1 89 ? -15.180 -5.433 38.299 1.00 80.06 89 LEU A O 1
ATOM 655 N N . ILE A 1 90 ? -15.227 -4.825 36.134 1.00 83.06 90 ILE A N 1
ATOM 656 C CA . ILE A 1 90 ? -16.520 -4.122 36.224 1.00 83.06 90 ILE A CA 1
ATOM 657 C C . ILE A 1 90 ? -17.626 -5.075 36.669 1.00 83.06 90 ILE A C 1
ATOM 659 O O . ILE A 1 90 ? -18.380 -4.752 37.585 1.00 83.06 90 ILE A O 1
ATOM 663 N N . ILE A 1 91 ? -17.709 -6.264 36.069 1.00 85.50 91 ILE A N 1
ATOM 664 C CA . ILE A 1 91 ? -18.729 -7.258 36.428 1.00 85.50 91 ILE A CA 1
ATOM 665 C C . ILE A 1 91 ? -18.595 -7.651 37.907 1.00 85.50 91 ILE A C 1
ATOM 667 O O . ILE A 1 91 ? -19.588 -7.662 38.637 1.00 85.50 91 ILE A O 1
ATOM 671 N N . LYS A 1 92 ? -17.368 -7.898 38.386 1.00 83.69 92 LYS A N 1
ATOM 672 C CA . LYS A 1 92 ? -17.102 -8.186 39.807 1.00 83.69 92 LYS A CA 1
ATOM 673 C C . LYS A 1 92 ? -17.485 -7.023 40.721 1.00 83.69 92 LYS A C 1
ATOM 675 O O . LYS A 1 92 ? -18.077 -7.255 41.774 1.00 83.69 92 LYS A O 1
ATOM 680 N N . LEU A 1 93 ? -17.182 -5.789 40.320 1.00 85.75 93 LEU A N 1
ATOM 681 C CA . LEU A 1 93 ? -17.513 -4.586 41.081 1.00 85.75 93 LEU A CA 1
ATOM 682 C C . LEU A 1 93 ? -19.032 -4.413 41.214 1.00 85.75 93 LEU A C 1
ATOM 684 O O . LEU A 1 93 ? -19.527 -4.197 42.318 1.00 85.75 93 LEU A O 1
ATOM 688 N N . VAL A 1 94 ? -19.777 -4.571 40.117 1.00 87.31 94 VAL A N 1
ATOM 689 C CA . VAL A 1 94 ? -21.245 -4.459 40.109 1.00 87.31 94 VAL A CA 1
ATOM 690 C C . VAL A 1 94 ? -21.882 -5.523 41.002 1.00 87.31 94 VAL A C 1
ATOM 692 O O . VAL A 1 94 ? -22.767 -5.199 41.798 1.00 87.31 94 VAL A O 1
ATOM 695 N N . ILE A 1 95 ? -21.414 -6.775 40.937 1.00 89.12 95 ILE A N 1
ATOM 696 C CA . ILE A 1 95 ? -21.902 -7.849 41.818 1.00 89.12 95 ILE A CA 1
ATOM 697 C C . ILE A 1 95 ? -21.569 -7.540 43.286 1.00 89.12 95 ILE A C 1
ATOM 699 O O . ILE A 1 95 ? -22.431 -7.700 44.150 1.00 89.12 95 ILE A O 1
ATOM 703 N N . GLY A 1 96 ? -20.362 -7.043 43.572 1.00 88.94 96 GLY A N 1
ATOM 704 C CA . GLY A 1 96 ? -19.948 -6.655 44.922 1.00 88.94 96 GLY A CA 1
ATOM 705 C C . GLY A 1 96 ? -20.813 -5.537 45.514 1.00 88.94 96 GLY A C 1
ATOM 706 O O . GLY A 1 96 ? -21.306 -5.667 46.636 1.00 88.94 96 GLY A O 1
ATOM 707 N N . ILE A 1 97 ? -21.067 -4.474 44.744 1.00 88.44 97 ILE A N 1
ATOM 708 C CA . ILE A 1 97 ? -21.953 -3.371 45.152 1.00 88.44 97 ILE A CA 1
ATOM 709 C C . ILE A 1 97 ? -23.386 -3.879 45.362 1.00 88.44 97 ILE A C 1
ATOM 711 O O . ILE A 1 97 ? -24.011 -3.558 46.373 1.00 88.44 97 ILE A O 1
ATOM 715 N N . SER A 1 98 ? -23.893 -4.717 44.454 1.00 89.50 98 SER A N 1
ATOM 716 C CA . SER A 1 98 ? -25.235 -5.303 44.566 1.00 89.50 98 SER A CA 1
ATOM 717 C C . SER A 1 98 ? -25.384 -6.143 45.838 1.00 89.50 98 SER A C 1
ATOM 719 O O . SER A 1 98 ? -26.392 -6.036 46.533 1.00 89.50 98 SER A O 1
ATOM 721 N N . ALA A 1 99 ? -24.367 -6.938 46.186 1.00 91.62 99 ALA A N 1
ATOM 722 C CA . ALA A 1 99 ? -24.355 -7.740 47.407 1.00 91.62 99 ALA A CA 1
ATOM 723 C C . ALA A 1 99 ? -24.339 -6.866 48.671 1.00 91.62 99 ALA A C 1
ATOM 725 O O . ALA A 1 99 ? -25.119 -7.108 49.593 1.00 91.62 99 ALA A O 1
ATOM 726 N N . ALA A 1 100 ? -23.509 -5.819 48.703 1.00 91.19 100 ALA A N 1
ATOM 727 C CA . ALA A 1 100 ? -23.459 -4.889 49.830 1.00 91.19 100 ALA A CA 1
ATOM 728 C C . ALA A 1 100 ? -24.811 -4.187 50.049 1.00 91.19 100 ALA A C 1
ATOM 730 O O . ALA A 1 100 ? -25.318 -4.144 51.173 1.00 91.19 100 ALA A O 1
ATOM 731 N N . LEU A 1 101 ? -25.440 -3.702 48.973 1.00 89.25 101 LEU A N 1
ATOM 732 C CA . LEU A 1 101 ? -26.764 -3.079 49.032 1.00 89.25 101 LEU A CA 1
ATOM 733 C C . LEU A 1 101 ? -27.851 -4.066 49.473 1.00 89.25 101 LEU A C 1
ATOM 735 O O . LEU A 1 101 ? -28.709 -3.708 50.284 1.00 89.25 101 LEU A O 1
ATOM 739 N N . ALA A 1 102 ? -27.799 -5.313 48.998 1.00 91.62 102 ALA A N 1
ATOM 740 C CA . ALA A 1 102 ? -28.736 -6.350 49.413 1.00 91.62 102 ALA A CA 1
ATOM 741 C C . ALA A 1 102 ? -28.657 -6.605 50.927 1.00 91.62 102 ALA A C 1
ATOM 743 O O . ALA A 1 102 ? -29.692 -6.633 51.591 1.00 91.62 102 ALA A O 1
ATOM 744 N N . VAL A 1 103 ? -27.449 -6.705 51.496 1.00 92.81 103 VAL A N 1
ATOM 745 C CA . VAL A 1 103 ? -27.257 -6.884 52.948 1.00 92.81 103 VAL A CA 1
ATOM 746 C C . VAL A 1 103 ? -27.864 -5.723 53.736 1.00 92.81 103 VAL A C 1
ATOM 748 O O . VAL A 1 103 ? -28.600 -5.957 54.694 1.00 92.81 103 VAL A O 1
ATOM 751 N N . VAL A 1 104 ? -27.628 -4.476 53.316 1.00 91.69 104 VAL A N 1
ATOM 752 C CA . VAL A 1 104 ? -28.201 -3.291 53.980 1.00 91.69 104 VAL A CA 1
ATOM 753 C C . VAL A 1 104 ? -29.731 -3.338 53.970 1.00 91.69 104 VAL A C 1
ATOM 755 O O . VAL A 1 104 ? -30.367 -3.150 55.009 1.00 91.69 104 VAL A O 1
ATOM 758 N N . MET A 1 105 ? -30.338 -3.643 52.822 1.00 90.06 105 MET A N 1
ATOM 759 C CA . MET A 1 105 ? -31.797 -3.707 52.690 1.00 90.06 105 MET A CA 1
ATOM 760 C C . MET A 1 105 ? -32.409 -4.871 53.479 1.00 90.06 105 MET A C 1
ATOM 762 O O . MET A 1 105 ? -33.488 -4.710 54.055 1.00 90.06 105 MET A O 1
ATOM 766 N N . ILE A 1 106 ? -31.708 -6.006 53.573 1.00 92.69 106 ILE A N 1
ATOM 767 C CA . ILE A 1 106 ? -32.105 -7.150 54.404 1.00 92.69 106 ILE A CA 1
ATOM 768 C C . ILE A 1 106 ? -32.079 -6.778 55.888 1.00 92.69 106 ILE A C 1
ATOM 770 O O . ILE A 1 106 ? -33.029 -7.093 56.600 1.00 92.69 106 ILE A O 1
ATOM 774 N N . VAL A 1 107 ? -31.044 -6.077 56.363 1.00 92.88 107 VAL A N 1
ATOM 775 C CA . VAL A 1 107 ? -30.961 -5.630 57.764 1.00 92.88 107 VAL A CA 1
ATOM 776 C C . VAL A 1 107 ? -32.096 -4.661 58.091 1.00 92.88 107 VAL A C 1
ATOM 778 O O . VAL A 1 107 ? -32.765 -4.825 59.110 1.00 92.88 107 VAL A O 1
ATOM 781 N N . ILE A 1 108 ? -32.366 -3.687 57.216 1.00 87.62 108 ILE A N 1
ATOM 782 C CA . ILE A 1 108 ? -33.465 -2.729 57.413 1.00 87.62 108 ILE A CA 1
ATOM 783 C C . ILE A 1 108 ? -34.818 -3.453 57.428 1.00 87.62 108 ILE A C 1
ATOM 785 O O . ILE A 1 108 ? -35.626 -3.208 58.323 1.00 87.62 108 ILE A O 1
ATOM 789 N N . GLY A 1 109 ? -35.062 -4.357 56.474 1.00 90.25 109 GLY A N 1
ATOM 790 C CA . GLY A 1 109 ? -36.287 -5.159 56.429 1.00 90.25 109 GLY A CA 1
ATOM 791 C C . GLY A 1 109 ? -36.435 -6.088 57.638 1.00 90.25 109 GLY A C 1
ATOM 792 O O . GLY A 1 109 ? -37.527 -6.209 58.187 1.00 90.25 109 GLY A O 1
ATOM 793 N N . GLY A 1 110 ? -35.332 -6.666 58.122 1.00 90.50 110 GLY A N 1
ATOM 794 C CA . GLY A 1 110 ? -35.299 -7.505 59.319 1.00 90.50 110 GLY A CA 1
ATOM 795 C C . GLY A 1 110 ? -35.613 -6.727 60.597 1.00 90.50 110 GLY A C 1
ATOM 796 O O . GLY A 1 110 ? -36.412 -7.182 61.414 1.00 90.50 110 GLY A O 1
ATOM 797 N N . ILE A 1 111 ? -35.054 -5.522 60.755 1.00 90.06 111 ILE A N 1
ATOM 798 C CA . ILE A 1 111 ? -35.402 -4.628 61.870 1.00 90.06 111 ILE A CA 1
ATOM 799 C C . ILE A 1 111 ? -36.882 -4.238 61.790 1.00 90.06 111 ILE A C 1
ATOM 801 O O . ILE A 1 111 ? -37.579 -4.286 62.803 1.00 90.06 111 ILE A O 1
ATOM 805 N N . GLU A 1 112 ? -37.386 -3.885 60.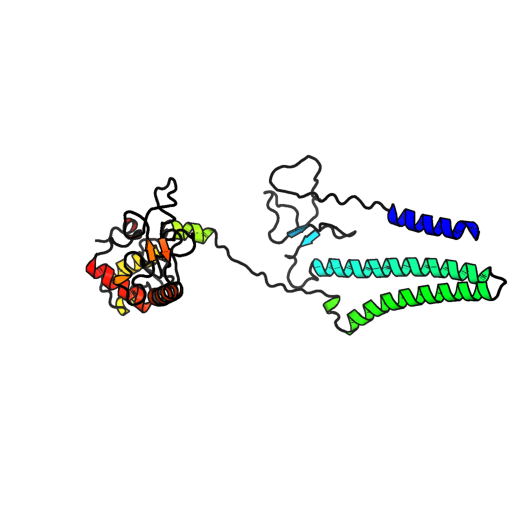605 1.00 88.06 112 GLU A N 1
ATOM 806 C CA . GLU A 1 112 ? -38.798 -3.540 60.402 1.00 88.06 112 GLU A CA 1
ATOM 807 C C . GLU A 1 112 ? -39.729 -4.714 60.735 1.00 88.06 112 GLU A C 1
ATOM 809 O O . GLU A 1 112 ? -40.732 -4.521 61.419 1.00 88.06 112 GLU A O 1
ATOM 814 N N . TYR A 1 113 ? -39.360 -5.937 60.352 1.00 89.69 113 TYR A N 1
ATOM 815 C CA . TYR A 1 113 ? -40.114 -7.148 60.664 1.00 89.69 113 TYR A CA 1
ATOM 816 C C . TYR A 1 113 ? -40.165 -7.443 62.171 1.00 89.69 113 TYR A C 1
ATOM 818 O O . TYR A 1 113 ? -41.229 -7.760 62.703 1.00 89.69 113 TYR A O 1
ATOM 826 N N . MET A 1 114 ? -39.031 -7.322 62.871 1.00 89.31 114 MET A N 1
ATOM 827 C CA . MET A 1 114 ? -38.950 -7.607 64.310 1.00 89.31 114 MET A CA 1
ATOM 828 C C . MET A 1 114 ? -39.613 -6.531 65.177 1.00 89.31 114 MET A C 1
ATOM 830 O O . MET A 1 114 ? -40.151 -6.850 66.232 1.00 89.31 114 MET A O 1
ATOM 834 N N . THR A 1 115 ? -39.567 -5.264 64.757 1.00 87.38 115 THR A N 1
ATOM 835 C CA . THR A 1 115 ? -40.062 -4.127 65.558 1.00 87.38 115 THR A CA 1
ATOM 836 C C . THR A 1 115 ? -41.506 -3.730 65.249 1.00 87.38 115 THR A C 1
ATOM 838 O O . THR A 1 115 ? -42.080 -2.916 65.971 1.00 87.38 115 THR A O 1
ATOM 841 N N . SER A 1 116 ? -42.115 -4.289 64.200 1.00 84.25 116 SER A N 1
ATOM 842 C CA . SER A 1 116 ? -43.503 -3.994 63.834 1.00 84.25 116 SER A CA 1
ATOM 843 C C . SER A 1 116 ? -44.488 -4.909 64.557 1.00 84.25 116 SER A C 1
ATOM 845 O O . SER A 1 116 ? -44.501 -6.121 64.354 1.00 84.25 116 SER A O 1
ATOM 847 N N . GLU A 1 117 ? -45.387 -4.317 65.341 1.00 82.94 117 GLU A N 1
ATOM 848 C CA . GLU A 1 117 ? -46.514 -5.033 65.962 1.00 82.94 117 GLU A CA 1
ATOM 849 C C . GLU A 1 117 ? -47.681 -5.235 64.983 1.00 82.94 117 GLU A C 1
ATOM 851 O O . GLU A 1 117 ? -48.440 -6.197 65.090 1.00 82.94 117 GLU A O 1
ATOM 856 N N . LEU A 1 118 ? -47.792 -4.356 63.982 1.00 80.56 118 LEU A N 1
ATOM 857 C CA . LEU A 1 118 ? -48.824 -4.410 62.952 1.00 80.56 118 LEU A CA 1
ATOM 858 C C . LEU A 1 118 ? -48.458 -5.413 61.852 1.00 80.56 118 LEU A C 1
ATOM 860 O O . LEU A 1 118 ? -47.321 -5.443 61.374 1.00 80.56 118 LEU A O 1
ATOM 864 N N . ILE A 1 119 ? -49.458 -6.172 61.394 1.00 80.19 119 ILE A N 1
ATOM 865 C CA . ILE A 1 119 ? -49.329 -7.147 60.297 1.00 80.19 119 ILE A CA 1
ATOM 866 C C . ILE A 1 119 ? -48.754 -6.480 59.036 1.00 80.19 119 ILE A C 1
ATOM 868 O O . ILE A 1 119 ? -47.855 -7.034 58.412 1.00 80.19 119 ILE A O 1
ATOM 872 N N . SER A 1 120 ? -49.181 -5.252 58.728 1.00 80.25 120 SER A N 1
ATOM 873 C CA . SER A 1 120 ? -48.704 -4.492 57.564 1.00 80.25 120 SER A CA 1
ATOM 874 C C . SER A 1 120 ? -47.215 -4.129 57.624 1.00 80.25 120 SER A C 1
ATOM 876 O O . SER A 1 120 ? -46.539 -4.133 56.600 1.00 80.25 120 SER A O 1
ATOM 878 N N . GLY A 1 121 ? -46.670 -3.847 58.812 1.00 81.06 121 GLY A N 1
ATOM 879 C CA . GLY A 1 121 ? -45.237 -3.574 58.979 1.00 81.06 121 GLY A CA 1
ATOM 880 C C . GLY A 1 121 ? -44.384 -4.836 58.828 1.00 81.06 121 GLY A C 1
ATOM 881 O O . GLY A 1 121 ? -43.301 -4.792 58.246 1.00 81.06 121 GLY A O 1
ATOM 882 N N . LYS A 1 122 ? -44.906 -5.987 59.272 1.00 84.06 122 LYS A N 1
ATOM 883 C CA . LYS A 1 122 ? -44.268 -7.294 59.046 1.00 84.06 122 LYS A CA 1
ATOM 884 C C . LYS A 1 122 ? -44.270 -7.674 57.568 1.00 84.06 122 LYS A C 1
ATOM 886 O O . LYS A 1 122 ? -43.267 -8.172 57.065 1.00 84.06 122 LYS A O 1
ATOM 891 N N . GLU A 1 123 ? -45.369 -7.417 56.868 1.00 88.62 123 GLU A N 1
ATOM 892 C CA . GLU A 1 123 ? -45.470 -7.663 55.430 1.00 88.62 123 GLU A CA 1
ATOM 893 C C . GLU A 1 123 ? -44.507 -6.771 54.635 1.00 88.62 123 GLU A C 1
ATOM 895 O O . GLU A 1 123 ? -43.727 -7.295 53.848 1.00 88.62 123 GLU A O 1
ATOM 900 N N . SER A 1 124 ? -44.448 -5.470 54.944 1.00 86.06 124 SER A N 1
ATOM 901 C CA . SER A 1 124 ? -43.485 -4.511 54.369 1.00 86.06 124 SER A CA 1
ATOM 902 C C . SER A 1 124 ? -42.024 -4.931 54.586 1.00 86.06 124 SER A C 1
ATOM 904 O O . SER A 1 124 ? -41.221 -4.955 53.649 1.00 86.06 124 SER A O 1
ATOM 906 N N . GLY A 1 125 ? -41.667 -5.323 55.817 1.00 87.44 125 GLY A N 1
ATOM 907 C CA . GLY A 1 125 ? -40.319 -5.798 56.135 1.00 87.44 125 GLY A CA 1
ATOM 908 C C . GLY A 1 125 ? -39.946 -7.052 55.342 1.00 87.44 125 GLY A C 1
ATOM 909 O O . GLY A 1 125 ? -38.860 -7.120 54.760 1.00 87.44 125 GLY A O 1
ATOM 910 N N . LYS A 1 126 ? -40.875 -8.015 55.251 1.00 90.00 126 LYS A N 1
ATOM 911 C CA . LYS A 1 126 ? -40.701 -9.233 54.452 1.00 90.00 126 LYS A CA 1
ATOM 912 C C . LYS A 1 126 ? -40.556 -8.907 52.969 1.00 90.00 126 LYS A C 1
ATOM 914 O O . LYS A 1 126 ? -39.630 -9.415 52.344 1.00 90.00 126 LYS A O 1
ATOM 919 N N . GLU A 1 127 ? -41.418 -8.045 52.433 1.00 92.44 127 GLU A N 1
ATOM 920 C CA . GLU A 1 127 ? -41.397 -7.630 51.033 1.00 92.44 127 GLU A CA 1
ATOM 921 C C . GLU A 1 127 ? -40.041 -7.021 50.665 1.00 92.44 127 GLU A C 1
ATOM 923 O O . GLU A 1 127 ? -39.411 -7.459 49.697 1.00 92.44 127 GLU A O 1
ATOM 928 N N . ARG A 1 128 ? -39.532 -6.095 51.487 1.00 88.12 128 ARG A N 1
ATOM 929 C CA . ARG A 1 128 ? -38.223 -5.463 51.279 1.00 88.12 128 ARG A CA 1
ATOM 930 C C . ARG A 1 128 ? -37.081 -6.479 51.277 1.00 88.12 128 ARG A C 1
ATOM 932 O O . ARG A 1 128 ? -36.195 -6.391 50.428 1.00 88.12 128 ARG A O 1
ATOM 939 N N . MET A 1 129 ? -37.104 -7.456 52.187 1.00 91.81 129 MET A N 1
ATOM 940 C CA . MET A 1 129 ? -36.116 -8.541 52.196 1.00 91.81 129 MET A CA 1
ATOM 941 C C . MET A 1 129 ? -36.202 -9.382 50.916 1.00 91.81 129 MET A C 1
ATOM 943 O O . MET A 1 129 ? -35.176 -9.648 50.295 1.00 91.81 129 MET A O 1
ATOM 947 N N . THR A 1 130 ? -37.408 -9.760 50.477 1.00 91.75 130 THR A N 1
ATOM 948 C CA . THR A 1 130 ? -37.589 -10.519 49.228 1.00 91.75 130 THR A CA 1
ATOM 949 C C . THR A 1 130 ? -37.143 -9.745 47.995 1.00 91.75 130 THR A C 1
ATOM 951 O O . THR A 1 130 ? -36.492 -10.331 47.137 1.00 91.75 130 THR A O 1
ATOM 954 N N . GLN A 1 131 ? -37.426 -8.444 47.905 1.00 93.12 131 GLN A N 1
ATOM 955 C CA . GLN A 1 131 ? -36.982 -7.615 46.782 1.00 93.12 131 GLN A CA 1
ATOM 956 C C . GLN A 1 131 ? -35.453 -7.483 46.746 1.00 93.12 131 GLN A C 1
ATOM 958 O O . GLN A 1 131 ? -34.856 -7.579 45.675 1.00 93.12 131 GLN A O 1
ATOM 963 N N . ALA A 1 132 ? -34.803 -7.338 47.907 1.00 91.56 132 ALA A N 1
ATOM 964 C CA . ALA A 1 132 ? -33.344 -7.307 48.003 1.00 91.56 132 ALA A CA 1
ATOM 965 C C . ALA A 1 132 ? -32.704 -8.630 47.541 1.00 91.56 132 ALA A C 1
ATOM 967 O O . ALA A 1 132 ? -31.749 -8.622 46.763 1.00 91.56 132 ALA A O 1
ATOM 968 N N . VAL A 1 133 ? -33.260 -9.768 47.972 1.00 94.25 133 VAL A N 1
ATOM 969 C CA . VAL A 1 133 ? -32.804 -11.101 47.546 1.00 94.25 133 VAL A CA 1
ATOM 970 C C . VAL A 1 133 ? -33.053 -11.318 46.055 1.00 94.25 133 VAL A C 1
ATOM 972 O O . VAL A 1 133 ? -32.177 -11.826 45.361 1.00 94.25 133 VAL A O 1
ATOM 975 N N . LEU A 1 134 ? -34.211 -10.901 45.539 1.00 93.06 134 LEU A N 1
ATOM 976 C CA . LEU A 1 134 ? -34.545 -11.023 44.122 1.00 93.06 134 LEU A CA 1
ATOM 977 C C . LEU A 1 134 ? -33.604 -10.186 43.245 1.00 93.06 134 LEU A C 1
ATOM 979 O O . LEU A 1 134 ? -33.131 -10.679 42.226 1.00 93.06 134 LEU A O 1
ATOM 983 N N . GLY A 1 135 ? -33.274 -8.960 43.658 1.00 92.06 135 GLY A N 1
ATOM 984 C CA . GLY A 1 135 ? -32.304 -8.118 42.954 1.00 92.06 135 GLY A CA 1
ATOM 985 C C . GLY A 1 135 ? -30.916 -8.759 42.883 1.00 92.06 135 GLY A C 1
ATOM 986 O O . GLY A 1 135 ? -30.307 -8.806 41.814 1.00 92.06 135 GLY A O 1
ATOM 987 N N . LEU A 1 136 ? -30.444 -9.336 43.995 1.00 93.44 136 LEU A N 1
ATOM 988 C CA . LEU A 1 136 ? -29.179 -10.073 44.018 1.00 93.44 136 LEU A CA 1
ATOM 989 C C . LEU A 1 136 ? -29.231 -11.339 43.147 1.00 93.44 136 LEU A C 1
ATOM 991 O O . LEU A 1 136 ? -28.274 -11.631 42.431 1.00 93.44 136 LEU A O 1
ATOM 995 N N . LEU A 1 137 ? -30.352 -12.067 43.166 1.00 95.06 137 LEU A N 1
ATOM 996 C CA . LEU A 1 137 ? -30.565 -13.241 42.317 1.00 95.06 137 LEU A CA 1
ATOM 997 C C . LEU A 1 137 ? -30.554 -12.889 40.832 1.00 95.06 137 LEU A C 1
ATOM 999 O O . LEU A 1 137 ? -29.998 -13.650 40.051 1.00 95.06 137 LEU A O 1
ATOM 1003 N N . ILE A 1 138 ? -31.115 -11.748 40.434 1.00 93.50 138 ILE A N 1
ATOM 1004 C CA . ILE A 1 138 ? -31.060 -11.285 39.043 1.00 93.50 138 ILE A CA 1
ATOM 1005 C C . ILE A 1 138 ? -29.618 -10.946 38.652 1.00 93.50 138 ILE A C 1
ATOM 1007 O O . ILE A 1 138 ? -29.179 -11.348 37.578 1.00 93.50 138 ILE A O 1
ATOM 1011 N N . ALA A 1 139 ? -28.855 -10.272 39.517 1.00 91.12 139 ALA A N 1
ATOM 1012 C CA . ALA A 1 139 ? -27.453 -9.949 39.242 1.00 91.12 139 ALA A CA 1
ATOM 1013 C C . ALA A 1 139 ? -26.585 -11.214 39.082 1.00 91.12 139 ALA A C 1
ATOM 1015 O O . ALA A 1 139 ? -25.837 -11.344 38.111 1.00 91.12 139 ALA A O 1
ATOM 1016 N N . LEU A 1 140 ? -26.723 -12.179 39.997 1.00 91.75 140 LEU A N 1
ATOM 1017 C CA . LEU A 1 140 ? -26.034 -13.473 39.912 1.00 91.75 140 LEU A CA 1
ATOM 1018 C C . LEU A 1 140 ? -26.547 -14.322 38.743 1.00 91.75 140 LEU A C 1
ATOM 1020 O O . LEU A 1 140 ? -25.764 -14.998 38.081 1.00 91.75 140 LEU A O 1
ATOM 1024 N N . GLY A 1 141 ? -27.847 -14.262 38.464 1.00 93.19 141 GLY A N 1
ATOM 1025 C CA . GLY A 1 141 ? -28.495 -14.949 37.353 1.00 93.19 141 GLY A CA 1
ATOM 1026 C C . GLY A 1 141 ? -28.024 -14.430 36.000 1.00 93.19 141 GLY A C 1
ATOM 1027 O O . GLY A 1 141 ? -27.751 -15.231 35.117 1.00 93.19 141 GLY A O 1
ATOM 1028 N N . ALA A 1 142 ? -27.839 -13.117 35.847 1.00 90.56 142 ALA A N 1
ATOM 1029 C CA . ALA A 1 142 ? -27.264 -12.523 34.644 1.00 90.56 142 ALA A CA 1
ATOM 1030 C C . ALA A 1 142 ? -25.831 -13.023 34.409 1.00 90.56 142 ALA A C 1
ATOM 1032 O O . ALA A 1 142 ? -25.506 -13.447 33.301 1.00 90.56 142 ALA A O 1
ATOM 1033 N N . TYR A 1 143 ? -25.000 -13.056 35.459 1.00 89.50 143 TYR A N 1
ATOM 1034 C CA . TYR A 1 143 ? -23.656 -13.637 35.388 1.00 89.50 143 TYR A CA 1
ATOM 1035 C C . TYR A 1 143 ? -23.689 -15.125 35.008 1.00 89.50 143 TYR A C 1
ATOM 1037 O O . TYR A 1 143 ? -22.970 -15.549 34.105 1.00 89.50 143 TYR A O 1
ATOM 1045 N N . ALA A 1 144 ? -24.549 -15.914 35.657 1.00 89.00 144 ALA A N 1
ATOM 1046 C CA . ALA A 1 144 ? -24.702 -17.337 35.370 1.00 89.00 144 ALA A CA 1
ATOM 1047 C C . ALA A 1 144 ? -25.208 -17.586 33.941 1.00 89.00 144 ALA A C 1
ATOM 1049 O O . ALA A 1 144 ? -24.751 -18.518 33.282 1.00 89.00 144 ALA A O 1
ATOM 1050 N N . LEU A 1 145 ? -26.110 -16.740 33.437 1.00 89.69 145 LEU A N 1
ATOM 1051 C CA . LEU A 1 145 ? -26.626 -16.809 32.073 1.00 89.69 145 LEU A CA 1
ATOM 1052 C C . LEU A 1 145 ? -25.520 -16.524 31.051 1.00 89.69 145 LEU A C 1
ATOM 1054 O O . LEU A 1 145 ? -25.342 -17.310 30.125 1.00 89.69 145 LEU A O 1
ATOM 1058 N N . LEU A 1 146 ? -24.748 -15.449 31.247 1.00 84.94 146 LEU A N 1
ATOM 1059 C CA . LEU A 1 146 ? -23.576 -15.125 30.424 1.00 84.94 146 LEU A CA 1
ATOM 1060 C C . LEU A 1 146 ? -22.582 -16.293 30.407 1.00 84.94 146 LEU A C 1
ATOM 1062 O O . LEU A 1 146 ? -22.160 -16.722 29.337 1.00 84.94 146 LEU A O 1
ATOM 1066 N N . PHE A 1 147 ? -22.282 -16.859 31.580 1.00 85.75 147 PHE A N 1
ATOM 1067 C CA . PHE A 1 147 ? -21.385 -18.006 31.722 1.00 85.75 147 PHE A CA 1
ATOM 1068 C C . PHE A 1 147 ? -21.911 -19.276 31.034 1.00 85.75 147 PHE A C 1
ATOM 1070 O O . PHE A 1 147 ? -21.127 -20.042 30.483 1.00 85.75 147 PHE A O 1
ATOM 1077 N N . THR A 1 148 ? -23.228 -19.495 31.045 1.00 89.25 148 THR A N 1
ATOM 1078 C CA . THR A 1 148 ? -23.857 -20.687 30.455 1.00 89.25 148 THR A CA 1
ATOM 1079 C C . THR A 1 148 ? -23.965 -20.593 28.936 1.00 89.25 148 THR A C 1
ATOM 1081 O O . THR A 1 148 ? -23.736 -21.585 28.252 1.00 89.25 148 THR A O 1
ATOM 1084 N N . ILE A 1 149 ? -24.328 -19.422 28.398 1.00 88.06 149 ILE A N 1
ATOM 1085 C CA . ILE A 1 149 ? -24.471 -19.230 26.947 1.00 88.06 149 ILE A CA 1
ATOM 1086 C C . ILE A 1 149 ? -23.101 -19.277 26.282 1.00 88.06 149 ILE A C 1
ATOM 1088 O O . ILE A 1 149 ? -22.926 -19.976 25.286 1.00 88.06 149 ILE A O 1
ATOM 1092 N N . ASN A 1 150 ? -22.141 -18.520 26.815 1.00 78.62 150 ASN A N 1
ATOM 1093 C CA . ASN A 1 150 ? -20.781 -18.549 26.317 1.00 78.62 150 ASN A CA 1
ATOM 1094 C C . ASN A 1 150 ? -19.802 -17.997 27.374 1.00 78.62 150 ASN A C 1
ATOM 1096 O O . ASN A 1 150 ? -19.753 -16.778 27.581 1.00 78.62 150 ASN A O 1
ATOM 1100 N N . PRO A 1 151 ? -18.969 -18.850 28.001 1.00 77.00 151 PRO A N 1
ATOM 1101 C CA . PRO A 1 151 ? -17.970 -18.397 28.966 1.00 77.00 151 PRO A CA 1
ATOM 1102 C C . PRO A 1 151 ? -16.908 -17.474 28.342 1.00 77.00 151 PRO A C 1
ATOM 1104 O O . PRO A 1 151 ? -16.247 -16.731 29.073 1.00 77.00 151 PRO A O 1
ATOM 1107 N N . ASP A 1 152 ? -16.780 -17.442 27.012 1.00 72.00 152 ASP A N 1
ATOM 1108 C CA . ASP A 1 152 ? -15.893 -16.528 26.284 1.00 72.00 152 ASP A CA 1
ATOM 1109 C C . ASP A 1 152 ? -16.411 -15.081 26.284 1.00 72.00 152 ASP A C 1
ATOM 1111 O O . ASP A 1 152 ? -15.634 -14.144 26.123 1.00 72.00 152 ASP A O 1
ATOM 1115 N N . LEU A 1 153 ? -17.698 -14.851 26.576 1.00 70.25 153 LEU A N 1
ATOM 1116 C CA . LEU A 1 153 ? -18.217 -13.496 26.825 1.00 70.25 153 LEU A CA 1
ATOM 1117 C C . LEU A 1 153 ? -17.704 -12.918 28.149 1.00 70.25 153 LEU A C 1
ATOM 1119 O O . LEU A 1 153 ? -17.656 -11.702 28.326 1.00 70.25 153 LEU A O 1
ATOM 1123 N N . LEU A 1 154 ? -17.303 -13.792 29.074 1.00 70.50 154 LEU A N 1
ATOM 1124 C CA . LEU A 1 154 ? -16.627 -13.434 30.322 1.00 70.50 154 LEU A CA 1
ATOM 1125 C C . LEU A 1 154 ? -15.098 -13.536 30.200 1.00 70.50 154 LEU A C 1
ATOM 1127 O O . LEU A 1 154 ? -14.380 -12.976 31.033 1.00 70.50 154 LEU A O 1
ATOM 1131 N N . SER A 1 155 ? -14.617 -14.225 29.161 1.00 63.09 155 SER A N 1
ATOM 1132 C CA . SER A 1 155 ? -13.209 -14.469 28.850 1.00 63.09 155 SER A CA 1
ATOM 1133 C C . SER A 1 155 ? -12.886 -13.866 27.487 1.00 63.09 155 SER A C 1
ATOM 1135 O O . SER A 1 155 ? -12.778 -14.578 26.493 1.00 63.09 155 SER A O 1
ATOM 1137 N N . THR A 1 156 ? -12.743 -12.541 27.412 1.00 56.66 156 THR A N 1
ATOM 1138 C CA . THR A 1 156 ? -12.539 -11.857 26.127 1.00 56.66 156 THR A CA 1
ATOM 1139 C C . THR A 1 156 ? -11.108 -12.068 25.606 1.00 56.66 156 THR A C 1
ATOM 1141 O O . THR A 1 156 ? -10.252 -11.179 25.653 1.00 56.66 156 THR A O 1
ATOM 1144 N N . ARG A 1 157 ? -10.828 -13.266 25.092 1.00 56.97 157 ARG A N 1
ATOM 1145 C CA . ARG A 1 157 ? -9.673 -13.545 24.235 1.00 56.97 157 ARG A CA 1
ATOM 1146 C C . ARG A 1 157 ? -9.948 -12.937 22.860 1.00 56.97 157 ARG A C 1
ATOM 1148 O O . ARG A 1 157 ? -10.219 -13.641 21.893 1.00 56.97 157 ARG A O 1
ATOM 1155 N N . LEU A 1 158 ? -9.951 -11.608 22.791 1.00 55.47 158 LEU A N 1
ATOM 1156 C CA . LEU A 1 158 ? -10.069 -10.890 21.529 1.00 55.47 158 LEU A CA 1
ATOM 1157 C C . LEU A 1 158 ? -8.730 -10.991 20.809 1.00 55.47 158 LEU A C 1
ATOM 1159 O O . LEU A 1 158 ? -7.801 -10.245 21.097 1.00 55.47 158 LEU A O 1
ATOM 1163 N N . ASN A 1 159 ? -8.632 -11.944 19.887 1.00 52.03 159 ASN A N 1
ATOM 1164 C CA . ASN A 1 159 ? -7.537 -11.984 18.933 1.00 52.03 159 ASN A CA 1
ATOM 1165 C C . ASN A 1 159 ? -7.854 -10.998 17.805 1.00 52.03 159 ASN A C 1
ATOM 1167 O O . ASN A 1 159 ? -8.372 -11.376 16.754 1.00 52.03 159 ASN A O 1
ATOM 1171 N N . ILE A 1 160 ? -7.621 -9.714 18.066 1.00 55.69 160 ILE A N 1
ATOM 1172 C CA . ILE A 1 160 ? -7.602 -8.711 17.008 1.00 55.69 160 ILE A CA 1
ATOM 1173 C C . ILE A 1 160 ? -6.251 -8.898 16.332 1.00 55.69 160 ILE A C 1
ATOM 1175 O O . ILE A 1 160 ? -5.226 -8.522 16.888 1.00 55.69 160 ILE A O 1
ATOM 1179 N N . SER A 1 161 ? -6.240 -9.562 15.175 1.00 50.22 161 SER A N 1
ATOM 1180 C CA . SER A 1 161 ? -5.028 -9.601 14.363 1.00 50.22 161 SER A CA 1
ATOM 1181 C C . SER A 1 161 ? -4.647 -8.166 14.038 1.00 50.22 161 SER A C 1
ATOM 1183 O O . SER A 1 161 ? -5.480 -7.429 13.505 1.00 50.22 161 SER A O 1
ATOM 1185 N N . ASP A 1 162 ? -3.419 -7.781 14.382 1.00 49.09 162 ASP A N 1
ATOM 1186 C CA . ASP A 1 162 ? -2.882 -6.484 14.007 1.00 49.09 162 ASP A CA 1
ATOM 1187 C C . ASP A 1 162 ? -3.093 -6.293 12.507 1.00 49.09 162 ASP A C 1
ATOM 1189 O O . ASP A 1 162 ? -2.532 -7.007 11.671 1.00 49.09 162 ASP A O 1
ATOM 1193 N N . ALA A 1 163 ? -3.930 -5.320 12.156 1.00 46.62 163 ALA A N 1
ATOM 1194 C CA . ALA A 1 163 ? -3.943 -4.788 10.813 1.00 46.62 163 ALA A CA 1
ATOM 1195 C C . ALA A 1 163 ? -2.688 -3.926 10.701 1.00 46.62 163 ALA A C 1
ATOM 1197 O O . ALA A 1 163 ? -2.724 -2.714 10.905 1.00 46.62 163 ALA A O 1
ATOM 1198 N N . THR A 1 164 ? -1.550 -4.566 10.428 1.00 36.16 164 THR A N 1
ATOM 1199 C CA . THR A 1 164 ? -0.342 -3.850 10.043 1.00 36.16 164 THR A CA 1
ATOM 1200 C C . THR A 1 164 ? -0.620 -3.200 8.694 1.00 36.16 164 THR A C 1
ATOM 1202 O O . THR A 1 164 ? -0.377 -3.780 7.636 1.00 36.16 164 THR A O 1
ATOM 1205 N N . VAL A 1 165 ? -1.138 -1.973 8.716 1.00 45.66 165 VAL A N 1
ATOM 1206 C CA . VAL A 1 165 ? -0.932 -1.065 7.598 1.00 45.66 165 VAL A CA 1
ATOM 1207 C C . VAL A 1 165 ? 0.543 -0.713 7.671 1.00 45.66 165 VAL A C 1
ATOM 1209 O O . VAL A 1 165 ? 0.952 0.178 8.413 1.00 45.66 165 VAL A O 1
ATOM 1212 N N . LYS A 1 166 ? 1.360 -1.477 6.944 1.00 37.47 166 LYS A N 1
ATOM 1213 C CA . LYS A 1 166 ? 2.698 -1.026 6.595 1.00 37.47 166 LYS A CA 1
ATOM 1214 C C . LYS A 1 166 ? 2.506 0.219 5.743 1.00 37.47 166 LYS A C 1
ATOM 1216 O O . LYS A 1 166 ? 2.274 0.133 4.543 1.00 37.47 166 LYS A O 1
ATOM 1221 N N . VAL A 1 167 ? 2.518 1.385 6.375 1.00 51.53 167 VAL A N 1
ATOM 1222 C CA . VAL A 1 167 ? 2.947 2.578 5.665 1.00 51.53 167 VAL A CA 1
ATOM 1223 C C . VAL A 1 167 ? 4.458 2.493 5.721 1.00 51.53 167 VAL A C 1
ATOM 1225 O O . VAL A 1 167 ? 5.077 2.889 6.707 1.00 51.53 167 VAL A O 1
ATOM 1228 N N . ASP A 1 168 ? 5.039 1.873 4.698 1.00 45.97 168 ASP A N 1
ATOM 1229 C CA . ASP A 1 168 ? 6.473 1.895 4.471 1.00 45.97 168 ASP A CA 1
ATOM 1230 C C . ASP A 1 168 ? 6.874 3.354 4.172 1.00 45.97 168 ASP A C 1
ATOM 1232 O O . ASP A 1 168 ? 7.054 3.766 3.027 1.00 45.97 168 ASP A O 1
ATOM 1236 N N . LEU A 1 169 ? 7.009 4.169 5.226 1.00 53.53 169 LEU A N 1
ATOM 1237 C CA . LEU A 1 169 ? 7.560 5.531 5.167 1.00 53.53 169 LEU A CA 1
ATOM 1238 C C . LEU A 1 169 ? 8.994 5.519 4.608 1.00 53.53 169 LEU A C 1
ATOM 1240 O O . LEU A 1 169 ? 9.475 6.516 4.074 1.00 53.53 169 LEU A O 1
ATOM 1244 N N . GLU A 1 170 ? 9.658 4.362 4.648 1.00 46.03 170 GLU A N 1
ATOM 1245 C CA . GLU A 1 170 ? 10.940 4.127 3.992 1.00 46.03 170 GLU A CA 1
ATOM 1246 C C . GLU A 1 170 ? 10.823 3.802 2.485 1.00 46.03 170 GLU A C 1
ATOM 1248 O O . GLU A 1 170 ? 11.755 4.093 1.734 1.00 46.03 170 GLU A O 1
ATOM 1253 N N . GLU A 1 171 ? 9.700 3.257 1.998 1.00 46.66 171 GLU A N 1
ATOM 1254 C CA . GLU A 1 171 ? 9.441 3.095 0.553 1.00 46.66 171 GLU A CA 1
ATOM 1255 C C . GLU A 1 171 ? 8.947 4.386 -0.107 1.00 46.66 171 GLU A C 1
ATOM 1257 O O . GLU A 1 171 ? 9.068 4.558 -1.324 1.00 46.66 171 GLU A O 1
ATOM 1262 N N . GLU A 1 172 ? 8.379 5.320 0.657 1.00 48.34 172 GLU A N 1
ATOM 1263 C CA . GLU A 1 172 ? 8.030 6.639 0.128 1.00 48.34 172 GLU A CA 1
ATOM 1264 C C . GLU A 1 172 ? 9.276 7.440 -0.251 1.00 48.34 172 GLU A C 1
ATOM 1266 O O . GLU A 1 172 ? 9.327 7.973 -1.356 1.00 48.34 172 GLU A O 1
ATOM 1271 N N . ILE A 1 173 ? 10.342 7.405 0.552 1.00 45.28 173 ILE A N 1
ATOM 1272 C CA . ILE A 1 173 ? 11.589 8.112 0.219 1.00 45.28 173 ILE A CA 1
ATOM 1273 C C . ILE A 1 173 ? 12.404 7.366 -0.859 1.00 45.28 173 ILE A C 1
ATOM 1275 O O . ILE A 1 173 ? 13.004 8.008 -1.725 1.00 45.28 173 ILE A O 1
ATOM 1279 N N . LYS A 1 174 ? 12.390 6.022 -0.885 1.00 44.91 174 LYS A N 1
ATOM 1280 C CA . LYS A 1 174 ? 13.130 5.226 -1.893 1.00 44.91 174 LYS A CA 1
ATOM 1281 C C . LYS A 1 174 ? 12.563 5.379 -3.313 1.00 44.91 174 LYS A C 1
ATOM 1283 O O . LYS A 1 174 ? 13.341 5.454 -4.265 1.00 44.91 174 LYS A O 1
ATOM 1288 N N . GLY A 1 175 ? 11.239 5.506 -3.452 1.00 42.22 175 GLY A N 1
ATOM 1289 C CA . GLY A 1 175 ? 10.570 5.754 -4.739 1.00 42.22 175 GLY A CA 1
ATOM 1290 C C . GLY A 1 175 ? 10.672 7.197 -5.253 1.00 42.22 175 GLY A C 1
ATOM 1291 O O . GLY A 1 175 ? 10.332 7.462 -6.402 1.00 42.22 175 GLY A O 1
ATOM 1292 N N . LEU A 1 176 ? 11.141 8.135 -4.424 1.00 45.94 176 LEU A N 1
ATOM 1293 C CA . LEU A 1 176 ? 11.209 9.564 -4.752 1.00 45.94 176 LEU A CA 1
ATOM 1294 C C . LEU A 1 176 ? 12.520 9.973 -5.451 1.00 45.94 176 LEU A C 1
ATOM 1296 O O . LEU A 1 176 ? 12.552 11.025 -6.085 1.00 45.94 176 LEU A O 1
ATOM 1300 N N . LEU A 1 177 ? 13.584 9.160 -5.371 1.00 44.88 177 LEU A N 1
ATOM 1301 C CA . LEU A 1 177 ? 14.916 9.515 -5.894 1.00 44.88 177 LEU A CA 1
ATOM 1302 C C . LEU A 1 177 ? 15.620 8.435 -6.734 1.00 44.88 177 LEU A C 1
ATOM 1304 O O . LEU A 1 177 ? 16.742 8.682 -7.167 1.00 44.88 177 LEU A O 1
ATOM 1308 N N . GLY A 1 178 ? 15.011 7.269 -6.986 1.00 49.06 178 GLY A N 1
ATOM 1309 C CA . GLY A 1 178 ? 15.676 6.205 -7.748 1.00 49.06 178 GLY A CA 1
ATOM 1310 C C . GLY A 1 178 ? 16.993 5.793 -7.083 1.00 49.06 178 GLY A C 1
ATOM 1311 O O . GLY A 1 178 ? 18.075 6.037 -7.605 1.00 49.06 178 GLY A O 1
ATOM 1312 N N . GLN A 1 179 ? 16.905 5.195 -5.895 1.00 47.88 179 GLN A N 1
ATOM 1313 C CA . GLN A 1 179 ? 18.056 4.604 -5.193 1.00 47.88 179 GLN A CA 1
ATOM 1314 C C . GLN A 1 179 ? 18.351 3.165 -5.649 1.00 47.88 179 GLN A C 1
ATOM 1316 O O . GLN A 1 179 ? 19.146 2.469 -5.015 1.00 47.88 179 GLN A O 1
ATOM 1321 N N . GLY A 1 180 ? 17.733 2.687 -6.737 1.00 58.03 180 GLY A N 1
ATOM 1322 C CA . GLY A 1 180 ? 18.219 1.469 -7.373 1.00 58.03 180 GLY A CA 1
ATOM 1323 C C . GLY A 1 180 ? 19.688 1.656 -7.761 1.00 58.03 180 GLY A C 1
ATOM 1324 O O . GLY A 1 180 ? 20.144 2.763 -8.050 1.00 58.03 180 GLY A O 1
ATOM 1325 N N . LYS A 1 181 ? 20.477 0.587 -7.706 1.00 69.62 181 LYS A N 1
ATOM 1326 C CA . LYS A 1 181 ? 21.841 0.626 -8.240 1.00 69.62 181 LYS A CA 1
ATOM 1327 C C . LYS A 1 181 ? 21.761 0.448 -9.748 1.00 69.62 181 LYS A C 1
ATOM 1329 O O . LYS A 1 181 ? 20.885 -0.266 -10.232 1.00 69.62 181 LYS A O 1
ATOM 1334 N N . CYS A 1 182 ? 22.684 1.054 -10.494 1.00 86.25 182 CYS A N 1
ATOM 1335 C CA . CYS A 1 182 ? 22.844 0.731 -11.910 1.00 86.25 182 CYS A CA 1
ATOM 1336 C C . CYS A 1 182 ? 23.499 -0.653 -12.076 1.00 86.25 182 CYS A C 1
ATOM 1338 O O . CYS A 1 182 ? 24.617 -0.793 -12.567 1.00 86.25 182 CYS A O 1
ATOM 1340 N N . GLU A 1 183 ? 22.803 -1.682 -11.612 1.00 90.75 183 GLU A N 1
ATOM 1341 C CA . GLU A 1 183 ? 23.256 -3.062 -11.556 1.00 90.75 183 GLU A CA 1
ATOM 1342 C C . GLU A 1 183 ? 22.116 -3.970 -12.032 1.00 90.75 183 GLU A C 1
ATOM 1344 O O . GLU A 1 183 ? 20.956 -3.736 -11.664 1.00 90.75 183 GLU A O 1
ATOM 1349 N N . PRO A 1 184 ? 22.421 -4.999 -12.840 1.00 91.50 184 PRO A N 1
ATOM 1350 C CA . PRO A 1 184 ? 21.411 -5.929 -13.312 1.00 91.50 184 PRO A CA 1
ATOM 1351 C C . PRO A 1 184 ? 20.849 -6.757 -12.153 1.00 91.50 184 PRO A C 1
ATOM 1353 O O . PRO A 1 184 ? 21.550 -7.094 -11.196 1.00 91.50 184 PRO A O 1
ATOM 1356 N N . VAL A 1 185 ? 19.577 -7.134 -12.264 1.00 90.75 185 VAL A N 1
ATOM 1357 C CA . VAL A 1 185 ? 18.913 -8.002 -11.291 1.00 90.75 185 VAL A CA 1
ATOM 1358 C C . VAL A 1 185 ? 19.539 -9.396 -11.332 1.00 90.75 185 VAL A C 1
ATOM 1360 O O . VAL A 1 185 ? 19.586 -10.044 -12.378 1.00 90.75 185 VAL A O 1
ATOM 1363 N N . THR A 1 186 ? 19.990 -9.878 -10.176 1.00 89.12 186 THR A N 1
ATOM 1364 C CA . THR A 1 186 ? 20.677 -11.174 -10.044 1.00 89.12 186 THR A CA 1
ATOM 1365 C C . THR A 1 186 ? 19.717 -12.356 -9.913 1.00 89.12 186 THR A C 1
ATOM 1367 O O . THR A 1 186 ? 20.063 -13.480 -10.276 1.00 89.12 186 THR A O 1
ATOM 1370 N N . ASN A 1 187 ? 18.498 -12.127 -9.419 1.00 90.19 187 ASN A N 1
ATOM 1371 C CA . ASN A 1 187 ? 17.477 -13.164 -9.312 1.00 90.19 187 ASN A CA 1
ATOM 1372 C C . ASN A 1 187 ? 16.906 -13.493 -10.698 1.00 90.19 187 ASN A C 1
ATOM 1374 O O . ASN A 1 187 ? 16.126 -12.718 -11.248 1.00 90.19 187 ASN A O 1
ATOM 1378 N N . ALA A 1 188 ? 17.246 -14.666 -11.236 1.00 90.50 188 ALA A N 1
ATOM 1379 C CA . ALA A 1 188 ? 16.805 -15.114 -12.556 1.00 90.50 188 ALA A CA 1
ATOM 1380 C C . ALA A 1 188 ? 15.274 -15.183 -12.713 1.00 90.50 188 ALA A C 1
ATOM 1382 O O . ALA A 1 188 ? 14.778 -14.984 -13.820 1.00 90.50 188 ALA A O 1
ATOM 1383 N N . SER A 1 189 ? 14.526 -15.405 -11.628 1.00 90.19 189 SER A N 1
ATOM 1384 C CA . SER A 1 189 ? 13.057 -15.455 -11.642 1.00 90.19 189 SER A CA 1
ATOM 1385 C C . SER A 1 189 ? 12.404 -14.072 -11.712 1.00 90.19 189 SER A C 1
ATOM 1387 O O . SER A 1 189 ? 11.218 -13.978 -12.016 1.00 90.19 189 SER A O 1
ATOM 1389 N N . ASN A 1 190 ? 13.144 -12.995 -11.429 1.00 91.62 190 ASN A N 1
ATOM 1390 C CA . ASN A 1 190 ? 12.601 -11.641 -11.493 1.00 91.62 190 ASN A CA 1
ATOM 1391 C C . ASN A 1 190 ? 12.365 -11.230 -12.963 1.00 91.62 190 ASN A C 1
ATOM 1393 O O . ASN A 1 190 ? 13.247 -11.464 -13.795 1.00 91.62 190 ASN A O 1
ATOM 1397 N N . PRO A 1 191 ? 11.233 -10.591 -13.311 1.00 92.81 191 PRO A N 1
ATOM 1398 C CA . PRO A 1 191 ? 10.942 -10.159 -14.683 1.00 92.81 191 PRO A CA 1
ATOM 1399 C C . PRO A 1 191 ? 12.016 -9.284 -15.339 1.00 92.81 191 PRO A C 1
ATOM 1401 O O . PRO A 1 191 ? 12.172 -9.314 -16.557 1.00 92.81 191 PRO A O 1
ATOM 1404 N N . CYS A 1 192 ? 12.768 -8.532 -14.538 1.00 93.81 192 CYS A N 1
ATOM 1405 C CA . CYS A 1 192 ? 13.854 -7.674 -14.987 1.00 93.81 192 CYS A CA 1
ATOM 1406 C C . CYS A 1 192 ? 15.231 -8.326 -14.923 1.00 93.81 192 CYS A C 1
ATOM 1408 O O . CYS A 1 192 ? 16.231 -7.639 -15.117 1.00 93.81 192 CYS A O 1
ATOM 1410 N N . SER A 1 193 ? 15.319 -9.638 -14.699 1.00 95.06 193 SER A N 1
ATOM 1411 C CA . SER A 1 193 ? 16.570 -10.374 -14.879 1.00 95.06 193 SER A CA 1
ATOM 1412 C C . SER A 1 193 ? 17.021 -10.317 -16.347 1.00 95.06 193 SER A C 1
ATOM 1414 O O . SER A 1 193 ? 16.173 -10.354 -17.248 1.00 95.06 193 SER A O 1
ATOM 1416 N N . PRO A 1 194 ? 18.337 -10.268 -16.638 1.00 95.69 194 PRO A N 1
ATOM 1417 C CA . PRO A 1 194 ? 18.825 -10.306 -18.016 1.00 95.69 194 PRO A CA 1
ATOM 1418 C C . PRO A 1 194 ? 18.281 -11.513 -18.790 1.00 95.69 194 PRO A C 1
ATOM 1420 O O . PRO A 1 194 ? 17.875 -11.371 -19.938 1.00 95.69 194 PRO A O 1
ATOM 1423 N N . THR A 1 195 ? 18.163 -12.675 -18.139 1.00 95.31 195 THR A N 1
ATOM 1424 C CA . THR A 1 195 ? 17.587 -13.896 -18.724 1.00 95.31 195 THR A CA 1
ATOM 1425 C C . THR A 1 195 ? 16.160 -13.683 -19.228 1.00 95.31 195 THR A C 1
ATOM 1427 O O . THR A 1 195 ? 15.856 -14.014 -20.375 1.00 95.31 195 THR A O 1
ATOM 1430 N N . ASN A 1 196 ? 15.284 -13.098 -18.406 1.00 95.31 196 ASN A N 1
ATOM 1431 C CA . ASN A 1 196 ? 13.891 -12.861 -18.791 1.00 95.31 196 ASN A CA 1
ATOM 1432 C C . ASN A 1 196 ? 13.765 -11.752 -19.841 1.00 95.31 196 ASN A C 1
ATOM 1434 O O . ASN A 1 196 ? 12.931 -11.844 -20.741 1.00 95.31 196 ASN A O 1
ATOM 1438 N N . LEU A 1 197 ? 14.630 -10.739 -19.790 1.00 96.69 197 LEU A N 1
ATOM 1439 C CA . LEU A 1 197 ? 14.659 -9.673 -20.791 1.00 96.69 197 LEU A CA 1
ATOM 1440 C C . LEU A 1 197 ? 15.162 -10.175 -22.152 1.00 96.69 197 LEU A C 1
ATOM 1442 O O . LEU A 1 197 ? 14.605 -9.792 -23.183 1.00 96.69 197 LEU A O 1
ATOM 1446 N N . ILE A 1 198 ? 16.143 -11.084 -22.173 1.00 96.12 198 ILE A N 1
ATOM 1447 C CA . ILE A 1 198 ? 16.571 -11.791 -23.390 1.00 96.12 198 ILE A CA 1
ATOM 1448 C C . ILE A 1 198 ? 15.420 -12.631 -23.944 1.00 96.12 198 ILE A C 1
ATOM 1450 O O . ILE A 1 198 ? 15.130 -12.558 -25.138 1.00 96.12 198 ILE A O 1
ATOM 1454 N N . ALA A 1 199 ? 14.712 -13.374 -23.087 1.00 95.06 199 ALA A N 1
ATOM 1455 C CA . ALA A 1 199 ? 13.544 -14.153 -23.497 1.00 95.06 199 ALA A CA 1
ATOM 1456 C C . ALA A 1 199 ? 12.417 -13.268 -24.069 1.00 95.06 199 ALA A C 1
ATOM 1458 O O . ALA A 1 199 ? 11.728 -13.668 -25.006 1.00 95.06 199 ALA A O 1
ATOM 1459 N N . ALA A 1 200 ? 12.274 -12.035 -23.575 1.00 93.75 200 ALA A N 1
ATOM 1460 C CA . ALA A 1 200 ? 11.365 -11.023 -24.118 1.00 93.75 200 ALA A CA 1
ATOM 1461 C C . ALA A 1 200 ? 11.901 -10.314 -25.387 1.00 93.75 200 ALA A C 1
ATOM 1463 O O . ALA A 1 200 ? 11.243 -9.437 -25.968 1.00 93.75 200 ALA A O 1
ATOM 1464 N N . GLY A 1 201 ? 13.090 -10.694 -25.856 1.00 94.44 201 GLY A N 1
ATOM 1465 C CA . GLY A 1 201 ? 13.681 -10.269 -27.120 1.00 94.44 201 GLY A CA 1
ATOM 1466 C C . GLY A 1 201 ? 14.605 -9.056 -27.036 1.00 94.44 201 GLY A C 1
ATOM 1467 O O . GLY A 1 201 ? 14.847 -8.436 -28.072 1.00 94.44 201 GLY A O 1
ATOM 1468 N N . PHE A 1 202 ? 15.103 -8.681 -25.854 1.00 95.62 202 PHE A N 1
ATOM 1469 C CA . PHE A 1 202 ? 16.299 -7.838 -25.782 1.00 95.62 202 PHE A CA 1
ATOM 1470 C C . PHE A 1 202 ? 17.537 -8.632 -26.225 1.00 95.62 202 PHE A C 1
ATOM 1472 O O . PHE A 1 202 ? 17.621 -9.842 -26.040 1.00 95.62 202 PHE A O 1
ATOM 1479 N N . VAL A 1 203 ? 18.521 -7.938 -26.797 1.00 94.06 203 VAL A N 1
ATOM 1480 C CA . VAL A 1 203 ? 19.799 -8.528 -27.226 1.00 94.06 203 VAL A CA 1
ATOM 1481 C C . VAL A 1 203 ? 20.932 -7.832 -26.490 1.00 94.06 203 VAL A C 1
ATOM 1483 O O . VAL A 1 203 ? 20.895 -6.613 -26.318 1.00 94.06 203 VAL A O 1
ATOM 1486 N N . GLU A 1 204 ? 21.946 -8.576 -26.058 1.00 94.56 204 GLU A N 1
ATOM 1487 C CA . GLU A 1 204 ? 23.088 -7.986 -25.358 1.00 94.56 204 GLU A CA 1
ATOM 1488 C C . GLU A 1 204 ? 23.858 -6.966 -26.222 1.00 94.56 204 GLU A C 1
ATOM 1490 O O . GLU A 1 204 ? 23.931 -7.120 -27.445 1.00 94.56 204 GLU A O 1
ATOM 1495 N N . PRO A 1 205 ? 24.405 -5.886 -25.624 1.00 94.12 205 PRO A N 1
ATOM 1496 C CA . PRO A 1 205 ? 24.433 -5.565 -24.187 1.00 94.12 205 PRO A CA 1
ATOM 1497 C C . PRO A 1 205 ? 23.137 -4.920 -23.650 1.00 94.12 205 PRO A C 1
ATOM 1499 O O . PRO A 1 205 ? 23.060 -4.531 -22.484 1.00 94.12 205 PRO A O 1
ATOM 1502 N N . ARG A 1 206 ? 22.111 -4.742 -24.498 1.00 95.50 206 ARG A N 1
ATOM 1503 C CA . ARG A 1 206 ? 20.888 -4.010 -24.130 1.00 95.50 206 ARG A CA 1
ATOM 1504 C C . ARG A 1 206 ? 20.043 -4.762 -23.115 1.00 95.50 206 ARG A C 1
ATOM 1506 O O . ARG A 1 206 ? 19.320 -4.108 -22.382 1.00 95.50 206 ARG A O 1
ATOM 1513 N N . ALA A 1 207 ? 20.113 -6.091 -23.057 1.00 95.94 207 ALA A N 1
ATOM 1514 C CA . ALA A 1 207 ? 19.378 -6.852 -22.050 1.00 95.94 207 ALA A CA 1
ATOM 1515 C C . ALA A 1 207 ? 19.935 -6.605 -20.641 1.00 95.94 207 ALA A C 1
ATOM 1517 O O . ALA A 1 207 ? 19.171 -6.299 -19.727 1.00 95.94 207 ALA A O 1
ATOM 1518 N N . THR A 1 208 ? 21.260 -6.631 -20.479 1.00 95.50 208 THR A N 1
ATOM 1519 C CA . THR A 1 208 ? 21.903 -6.270 -19.211 1.00 95.50 208 THR A CA 1
ATOM 1520 C C . THR A 1 208 ? 21.645 -4.802 -18.848 1.00 95.50 208 THR A C 1
ATOM 1522 O O . THR A 1 208 ? 21.303 -4.503 -17.706 1.00 95.50 208 THR A O 1
ATOM 1525 N N . GLN A 1 209 ? 21.712 -3.880 -19.815 1.00 95.94 209 GLN A N 1
ATOM 1526 C CA . GLN A 1 209 ? 21.375 -2.465 -19.584 1.00 95.94 209 GLN A CA 1
ATOM 1527 C C . GLN A 1 209 ? 19.907 -2.275 -19.176 1.00 95.94 209 GLN A C 1
ATOM 1529 O O . GLN A 1 209 ? 19.616 -1.553 -18.225 1.00 95.94 209 GLN A O 1
ATOM 1534 N N . ALA A 1 210 ? 18.985 -2.957 -19.860 1.00 96.19 210 ALA A N 1
ATOM 1535 C CA . ALA A 1 210 ? 17.560 -2.952 -19.550 1.00 96.19 210 ALA A CA 1
ATOM 1536 C C . ALA A 1 210 ? 17.292 -3.462 -18.134 1.00 96.19 210 ALA A C 1
ATOM 1538 O O . ALA A 1 210 ? 16.457 -2.898 -17.432 1.00 96.19 210 ALA A O 1
ATOM 1539 N N . SER A 1 211 ? 18.032 -4.486 -17.705 1.00 95.50 211 SER A N 1
ATOM 1540 C CA . SER A 1 211 ? 17.962 -5.012 -16.346 1.00 95.50 211 SER A CA 1
ATOM 1541 C C . SER A 1 211 ? 18.333 -3.946 -15.317 1.00 95.50 211 SER A C 1
ATOM 1543 O O . SER A 1 211 ? 17.559 -3.706 -14.393 1.00 95.50 211 SER A O 1
ATOM 1545 N N . SER A 1 212 ? 19.452 -3.240 -15.519 1.00 93.19 212 SER A N 1
ATOM 1546 C CA . SER A 1 212 ? 19.879 -2.154 -14.629 1.00 93.19 212 SER A CA 1
ATOM 1547 C C . SER A 1 212 ? 18.900 -0.979 -14.606 1.00 93.19 212 SER A C 1
ATOM 1549 O O . SER A 1 212 ? 18.645 -0.423 -13.542 1.00 93.19 212 SER A O 1
ATOM 1551 N N . ILE A 1 213 ? 18.333 -0.598 -15.758 1.00 93.94 213 ILE A N 1
ATOM 1552 C CA . ILE A 1 213 ? 17.330 0.474 -15.824 1.00 93.94 213 ILE A CA 1
ATOM 1553 C C . ILE A 1 213 ? 16.053 0.056 -15.101 1.00 93.94 213 ILE A C 1
ATOM 1555 O O . ILE A 1 213 ? 15.591 0.789 -14.238 1.00 93.94 213 ILE A O 1
ATOM 1559 N N . CYS A 1 214 ? 15.505 -1.127 -15.380 1.00 93.56 214 CYS A N 1
ATOM 1560 C CA . CYS A 1 214 ? 14.307 -1.590 -14.684 1.00 93.56 214 CYS A CA 1
ATOM 1561 C C . CYS A 1 214 ? 14.518 -1.695 -13.165 1.00 93.56 214 CYS A C 1
ATOM 1563 O O . CYS A 1 214 ? 13.660 -1.277 -12.388 1.00 93.56 214 CYS A O 1
ATOM 1565 N N . ASN A 1 215 ? 15.671 -2.215 -12.734 1.00 90.88 215 ASN A N 1
ATOM 1566 C CA . ASN A 1 215 ? 16.028 -2.281 -11.319 1.00 90.88 215 ASN A CA 1
ATOM 1567 C C . ASN A 1 215 ? 16.090 -0.878 -10.689 1.00 90.88 215 ASN A C 1
ATOM 1569 O O . ASN A 1 215 ? 15.608 -0.661 -9.583 1.00 90.88 215 ASN A O 1
ATOM 1573 N N . GLY A 1 216 ? 16.632 0.090 -11.426 1.00 87.12 216 GLY A N 1
ATOM 1574 C CA . GLY A 1 216 ? 16.671 1.499 -11.049 1.00 87.12 216 GLY A CA 1
ATOM 1575 C C . GLY A 1 216 ? 15.313 2.176 -10.910 1.00 87.12 216 GLY A C 1
ATOM 1576 O O . GLY A 1 216 ? 15.093 2.937 -9.970 1.00 87.12 216 GLY A O 1
ATOM 1577 N N . GLU A 1 217 ? 14.423 1.903 -11.860 1.00 89.06 217 GLU A N 1
ATOM 1578 C CA . GLU A 1 217 ? 13.121 2.559 -11.994 1.00 89.06 217 GLU A CA 1
ATOM 1579 C C . GLU A 1 217 ? 12.071 1.969 -11.040 1.00 89.06 217 GLU A C 1
ATOM 1581 O O . GLU A 1 217 ? 11.281 2.709 -10.458 1.00 89.06 217 GLU A O 1
ATOM 1586 N N . SER A 1 218 ? 12.050 0.645 -10.854 1.00 88.25 218 SER A N 1
ATOM 1587 C CA . SER A 1 218 ? 11.004 -0.038 -10.073 1.00 88.25 218 SER A CA 1
ATOM 1588 C C . SER A 1 218 ? 11.510 -1.060 -9.059 1.00 88.25 218 SER A C 1
ATOM 1590 O O . SER A 1 218 ? 10.693 -1.641 -8.351 1.00 88.25 218 SER A O 1
ATOM 1592 N N . GLY A 1 219 ? 12.812 -1.357 -9.016 1.00 86.06 219 GLY A N 1
ATOM 1593 C CA . GLY A 1 219 ? 13.331 -2.509 -8.267 1.00 86.06 219 GLY A CA 1
ATOM 1594 C C . GLY A 1 219 ? 12.955 -3.868 -8.876 1.00 86.06 219 GLY A C 1
ATOM 1595 O O . GLY A 1 219 ? 13.154 -4.902 -8.245 1.00 86.06 219 GLY A O 1
ATOM 1596 N N . GLY A 1 220 ? 12.407 -3.891 -10.098 1.00 85.69 220 GLY A N 1
ATOM 1597 C CA . GLY A 1 220 ? 11.875 -5.107 -10.718 1.00 85.69 220 GLY A CA 1
ATOM 1598 C C . GLY A 1 220 ? 10.444 -5.453 -10.292 1.00 85.69 220 GLY A C 1
ATOM 1599 O O . GLY A 1 220 ? 10.024 -6.598 -10.469 1.00 85.69 220 GLY A O 1
ATOM 1600 N N . GLU A 1 221 ? 9.700 -4.481 -9.757 1.00 85.50 221 GLU A N 1
ATOM 1601 C CA . GLU A 1 221 ? 8.308 -4.627 -9.326 1.00 85.50 221 GLU A CA 1
ATOM 1602 C C . GLU A 1 221 ? 7.306 -4.286 -10.445 1.00 85.50 221 GLU A C 1
ATOM 1604 O O . GLU A 1 221 ? 7.391 -3.263 -11.129 1.00 85.50 221 GLU A O 1
ATOM 1609 N N . THR A 1 222 ? 6.324 -5.167 -10.652 1.00 79.81 222 THR A N 1
ATOM 1610 C CA . THR A 1 222 ? 5.447 -5.138 -11.845 1.00 79.81 222 THR A CA 1
ATOM 1611 C C . THR A 1 222 ? 4.308 -4.123 -11.771 1.00 79.81 222 THR A C 1
ATOM 1613 O O . THR A 1 222 ? 3.919 -3.560 -12.794 1.00 79.81 222 THR A O 1
ATOM 1616 N N . ASN A 1 223 ? 3.809 -3.842 -10.566 1.00 82.19 223 ASN A N 1
ATOM 1617 C CA . ASN A 1 223 ? 2.672 -2.948 -10.322 1.00 82.19 223 ASN A CA 1
ATOM 1618 C C . ASN A 1 223 ? 3.094 -1.586 -9.748 1.00 82.19 223 ASN A C 1
ATOM 1620 O O . ASN A 1 223 ? 2.291 -0.899 -9.120 1.00 82.19 223 ASN A O 1
ATOM 1624 N N . SER A 1 224 ? 4.351 -1.193 -9.955 1.00 81.75 224 SER A N 1
ATOM 1625 C CA . SER A 1 224 ? 4.885 0.061 -9.425 1.00 81.75 224 SER A CA 1
ATOM 1626 C C . SER A 1 224 ? 4.299 1.276 -10.132 1.00 81.75 224 SER A C 1
ATOM 1628 O O . SER A 1 224 ? 4.284 1.351 -11.361 1.00 81.75 224 SER A O 1
ATOM 1630 N N . ALA A 1 225 ? 3.867 2.263 -9.357 1.00 86.12 225 ALA A N 1
ATOM 1631 C CA . ALA A 1 225 ? 3.419 3.558 -9.847 1.00 86.12 225 ALA A CA 1
ATOM 1632 C C . ALA A 1 225 ? 4.288 4.659 -9.233 1.00 86.12 225 ALA A C 1
ATOM 1634 O O . ALA A 1 225 ? 4.582 4.627 -8.036 1.00 86.12 225 ALA A O 1
ATOM 1635 N N . SER A 1 226 ? 4.695 5.629 -10.049 1.00 83.81 226 SER A N 1
ATOM 1636 C CA . SER A 1 226 ? 5.525 6.738 -9.584 1.00 83.81 226 SER A CA 1
ATOM 1637 C C . SER A 1 226 ? 4.770 7.631 -8.602 1.00 83.81 226 SER A C 1
ATOM 1639 O O . SER A 1 226 ? 3.583 7.912 -8.787 1.00 83.81 226 SER A O 1
ATOM 1641 N N . LYS A 1 227 ? 5.493 8.123 -7.594 1.00 79.50 227 LYS A N 1
ATOM 1642 C CA . LYS A 1 227 ? 4.999 9.062 -6.573 1.00 79.50 227 LYS A CA 1
ATOM 1643 C C . LYS A 1 227 ? 5.302 10.530 -6.909 1.00 79.50 227 LYS A C 1
ATOM 1645 O O . LYS A 1 227 ? 4.783 11.422 -6.251 1.00 79.50 227 LYS A O 1
ATOM 1650 N N . THR A 1 228 ? 6.139 10.786 -7.916 1.00 78.75 228 THR A N 1
ATOM 1651 C CA . THR A 1 228 ? 6.549 12.135 -8.360 1.00 78.75 228 THR A CA 1
ATOM 1652 C C . THR A 1 228 ? 5.936 12.517 -9.703 1.00 78.75 228 THR A C 1
ATOM 1654 O O . THR A 1 228 ? 5.642 13.683 -9.960 1.00 78.75 228 THR A O 1
ATOM 1657 N N . ASP A 1 229 ? 5.681 11.522 -10.547 1.00 86.38 229 ASP A N 1
ATOM 1658 C CA . ASP A 1 229 ? 4.946 11.659 -11.799 1.00 86.38 229 ASP A CA 1
ATOM 1659 C C . ASP A 1 229 ? 3.443 11.507 -11.542 1.00 86.38 229 ASP A C 1
ATOM 1661 O O . ASP A 1 229 ? 2.784 10.594 -12.046 1.00 86.38 229 ASP A O 1
ATOM 1665 N N . VAL A 1 230 ? 2.911 12.400 -10.703 1.00 91.12 230 VAL A N 1
ATOM 1666 C CA . VAL A 1 230 ? 1.494 12.434 -10.325 1.00 91.12 230 VAL A CA 1
ATOM 1667 C C . VAL A 1 230 ? 0.803 13.706 -10.803 1.00 91.12 230 VAL A C 1
ATOM 1669 O O . VAL A 1 230 ? 1.398 14.785 -10.877 1.00 91.12 230 VAL A O 1
ATOM 1672 N N . CYS A 1 231 ? -0.478 13.572 -11.130 1.00 90.38 231 CYS A N 1
ATOM 1673 C CA . CYS A 1 231 ? -1.336 14.673 -11.545 1.00 90.38 231 CYS A CA 1
ATOM 1674 C C . CYS A 1 231 ? -1.735 15.600 -10.385 1.00 90.38 231 CYS A C 1
ATOM 1676 O O . CYS A 1 231 ? -1.355 15.421 -9.225 1.00 90.38 231 CYS A O 1
ATOM 1678 N N . SER A 1 232 ? -2.528 16.623 -10.707 1.00 90.19 232 SER A N 1
ATOM 1679 C CA . SER A 1 232 ? -2.934 17.702 -9.796 1.00 90.19 232 SER A CA 1
ATOM 1680 C C . SER A 1 232 ? -3.700 17.226 -8.553 1.00 90.19 232 SER A C 1
ATOM 1682 O O . SER A 1 232 ? -3.709 17.920 -7.533 1.00 90.19 232 SER A O 1
ATOM 1684 N N . ASP A 1 233 ? -4.266 16.019 -8.585 1.00 82.06 233 ASP A N 1
ATOM 1685 C CA . ASP A 1 233 ? -4.914 15.349 -7.453 1.00 82.06 233 ASP A CA 1
ATOM 1686 C C . ASP A 1 233 ? -3.922 14.747 -6.437 1.00 82.06 233 ASP A C 1
ATOM 1688 O O . ASP A 1 233 ? -4.309 14.425 -5.316 1.00 82.06 233 ASP A O 1
ATOM 1692 N N . GLY A 1 234 ? -2.641 14.627 -6.802 1.00 78.44 234 GLY A N 1
ATOM 1693 C CA . GLY A 1 234 ? -1.587 14.016 -5.988 1.00 78.44 234 GLY A CA 1
ATOM 1694 C C . GLY A 1 234 ? -1.722 12.501 -5.825 1.00 78.44 234 GLY A C 1
ATOM 1695 O O . GLY A 1 234 ? -1.087 11.938 -4.941 1.00 78.44 234 GLY A O 1
ATOM 1696 N N . ARG A 1 235 ? -2.571 11.845 -6.626 1.00 79.00 235 ARG A N 1
ATOM 1697 C CA . ARG A 1 235 ? -2.868 10.406 -6.511 1.00 79.00 235 ARG A CA 1
ATOM 1698 C C . ARG A 1 235 ? -2.757 9.678 -7.841 1.00 79.00 235 ARG A C 1
ATOM 1700 O O . ARG A 1 235 ? -2.306 8.538 -7.876 1.00 79.00 235 ARG A O 1
ATOM 1707 N N . THR A 1 236 ? -3.169 10.314 -8.932 1.00 87.56 236 THR A N 1
ATOM 1708 C CA . THR A 1 236 ? -3.115 9.704 -10.258 1.00 87.56 236 THR A CA 1
ATOM 1709 C C . THR A 1 236 ? -1.683 9.742 -10.772 1.00 87.56 236 THR A C 1
ATOM 1711 O O . THR A 1 236 ? -1.201 10.794 -11.189 1.00 87.56 236 THR A O 1
ATOM 1714 N N . SER A 1 237 ? -1.026 8.583 -10.788 1.00 90.81 237 SER A N 1
ATOM 1715 C CA . SER A 1 237 ? 0.299 8.420 -11.385 1.00 90.81 237 SER A CA 1
ATOM 1716 C C . SER A 1 237 ? 0.217 8.221 -12.896 1.00 90.81 237 SER A C 1
ATOM 1718 O O . SER A 1 237 ? -0.697 7.557 -13.399 1.00 90.81 237 SER A O 1
ATOM 1720 N N . PHE A 1 238 ? 1.186 8.766 -13.624 1.00 92.38 238 PHE A N 1
ATOM 1721 C CA . PHE A 1 238 ? 1.312 8.585 -15.068 1.00 92.38 238 PHE A CA 1
ATOM 1722 C C . PHE A 1 238 ? 2.624 7.924 -15.506 1.00 92.38 238 PHE A C 1
ATOM 1724 O O . PHE A 1 238 ? 2.848 7.798 -16.709 1.00 92.38 238 PHE A O 1
ATOM 1731 N N . SER A 1 239 ? 3.455 7.458 -14.573 1.00 92.62 239 SER A N 1
ATOM 1732 C CA . SER A 1 239 ? 4.621 6.610 -14.859 1.00 92.62 239 SER A CA 1
ATOM 1733 C C . SER A 1 239 ? 4.450 5.265 -14.156 1.00 92.62 239 SER A C 1
ATOM 1735 O O . SER A 1 239 ? 4.248 5.220 -12.943 1.00 92.62 239 SER A O 1
ATOM 1737 N N . LEU A 1 240 ? 4.430 4.174 -14.933 1.00 92.06 240 LEU A N 1
ATOM 1738 C CA . LEU A 1 240 ? 3.845 2.899 -14.496 1.00 92.06 240 LEU A CA 1
ATOM 1739 C C . LEU A 1 240 ? 4.680 1.660 -14.876 1.00 92.06 240 LEU A C 1
ATOM 1741 O O . LEU A 1 240 ? 5.290 1.579 -15.948 1.00 92.06 240 LEU A O 1
ATOM 1745 N N . GLY A 1 241 ? 4.616 0.650 -14.011 1.00 91.88 241 GLY A N 1
ATOM 1746 C CA . GLY A 1 241 ? 5.181 -0.688 -14.172 1.00 91.88 241 GLY A CA 1
ATOM 1747 C C . GLY A 1 241 ? 6.706 -0.764 -14.056 1.00 91.88 241 GLY A C 1
ATOM 1748 O O . GLY A 1 241 ? 7.360 0.163 -13.573 1.00 91.88 241 GLY A O 1
ATOM 1749 N N . LEU A 1 242 ? 7.261 -1.886 -14.527 1.00 92.38 242 LEU A N 1
ATOM 1750 C CA . LEU A 1 242 ? 8.677 -2.260 -14.384 1.00 92.38 242 LEU A CA 1
ATOM 1751 C C . LEU A 1 242 ? 9.653 -1.173 -14.857 1.00 92.38 242 LEU A C 1
ATOM 1753 O O . LEU A 1 242 ? 10.632 -0.863 -14.183 1.00 92.38 242 LEU A O 1
ATOM 1757 N N . PHE A 1 243 ? 9.378 -0.579 -16.015 1.00 93.94 243 PHE A N 1
ATOM 1758 C CA . PHE A 1 243 ? 10.216 0.461 -16.613 1.00 93.94 243 PHE A CA 1
ATOM 1759 C C . PHE A 1 243 ? 9.708 1.882 -16.341 1.00 93.94 243 PHE A C 1
ATOM 1761 O O . PHE A 1 243 ? 10.128 2.794 -17.050 1.00 93.94 243 PHE A O 1
ATOM 1768 N N . GLN A 1 244 ? 8.779 2.069 -15.392 1.00 92.75 244 GLN A N 1
ATOM 1769 C CA . GLN A 1 244 ? 8.156 3.366 -15.080 1.00 92.75 244 GLN A CA 1
ATOM 1770 C C . GLN A 1 244 ? 7.759 4.138 -16.350 1.00 92.75 244 GLN A C 1
ATOM 1772 O O . GLN A 1 244 ? 8.114 5.296 -16.563 1.00 92.75 244 GLN A O 1
ATOM 1777 N N . ILE A 1 245 ? 7.037 3.463 -17.249 1.00 93.56 245 ILE A N 1
ATOM 1778 C CA . ILE A 1 245 ? 6.688 4.019 -18.556 1.00 93.56 245 ILE A CA 1
ATOM 1779 C C . ILE A 1 245 ? 5.755 5.203 -18.346 1.00 93.56 245 ILE A C 1
ATOM 1781 O O . ILE A 1 245 ? 4.644 5.039 -17.842 1.00 93.56 245 ILE A O 1
ATOM 1785 N N . ASN A 1 246 ? 6.194 6.375 -18.797 1.00 92.44 246 ASN A N 1
ATOM 1786 C CA . ASN A 1 246 ? 5.390 7.585 -18.784 1.00 92.44 246 ASN A CA 1
ATOM 1787 C C . ASN A 1 246 ? 4.257 7.477 -19.823 1.00 92.44 246 ASN A C 1
ATOM 1789 O O . ASN A 1 246 ? 4.456 7.732 -21.018 1.00 92.44 246 ASN A O 1
ATOM 1793 N N . VAL A 1 247 ? 3.072 7.060 -19.375 1.00 93.44 247 VAL A N 1
ATOM 1794 C CA . VAL A 1 247 ? 1.881 6.844 -20.212 1.00 93.44 247 VAL A CA 1
ATOM 1795 C C . VAL A 1 247 ? 1.230 8.145 -20.660 1.00 93.44 247 VAL A C 1
ATOM 1797 O O . VAL A 1 247 ? 0.485 8.152 -21.635 1.00 93.44 247 VAL A O 1
ATOM 1800 N N . LEU A 1 248 ? 1.531 9.258 -19.996 1.00 91.69 248 LEU A N 1
ATOM 1801 C CA . LEU A 1 248 ? 1.035 10.569 -20.387 1.00 91.69 248 LEU A CA 1
ATOM 1802 C C . LEU A 1 248 ? 1.824 11.095 -21.598 1.00 91.69 248 LEU A C 1
ATOM 1804 O O . LEU A 1 248 ? 1.227 11.463 -22.609 1.00 91.69 248 LEU A O 1
ATOM 1808 N N . ALA A 1 249 ? 3.156 11.018 -21.565 1.00 89.44 249 ALA A N 1
ATOM 1809 C CA . ALA A 1 249 ? 4.023 11.415 -22.676 1.00 89.44 249 ALA A CA 1
ATOM 1810 C C . ALA A 1 249 ? 3.944 10.456 -23.880 1.00 89.44 249 ALA A C 1
ATOM 1812 O O . ALA A 1 249 ? 4.155 10.873 -25.020 1.00 89.44 249 ALA A O 1
ATOM 1813 N N . ASN A 1 250 ? 3.637 9.176 -23.643 1.00 90.62 250 ASN A N 1
ATOM 1814 C CA . ASN A 1 250 ? 3.626 8.140 -24.681 1.00 90.62 250 ASN A CA 1
ATOM 1815 C C . ASN A 1 250 ? 2.231 7.582 -25.006 1.00 90.62 250 ASN A C 1
ATOM 1817 O O . ASN A 1 250 ? 2.130 6.610 -25.753 1.00 90.62 250 ASN A O 1
ATOM 1821 N N . GLY A 1 251 ? 1.152 8.184 -24.498 1.00 89.69 251 GLY A N 1
ATOM 1822 C CA . GLY A 1 251 ? -0.193 7.597 -24.547 1.00 89.69 251 GLY A CA 1
ATOM 1823 C C . GLY A 1 251 ? -0.677 7.212 -25.946 1.00 89.69 251 GLY A C 1
ATOM 1824 O O . GLY A 1 251 ? -1.286 6.163 -26.122 1.00 89.69 251 GLY A O 1
ATOM 1825 N N . ASN A 1 252 ? -0.339 7.997 -26.973 1.00 89.31 252 ASN A N 1
ATOM 1826 C CA . ASN A 1 252 ? -0.728 7.707 -28.361 1.00 89.31 252 ASN A CA 1
ATOM 1827 C C . ASN A 1 252 ? 0.002 6.505 -28.980 1.00 89.31 252 ASN A C 1
ATOM 1829 O O . ASN A 1 252 ? -0.482 5.945 -29.958 1.00 89.31 252 ASN A O 1
ATOM 1833 N N . ALA A 1 253 ? 1.154 6.114 -28.433 1.00 90.81 253 ALA A N 1
ATOM 1834 C CA . ALA A 1 253 ? 1.911 4.949 -28.885 1.00 90.81 253 ALA A CA 1
ATOM 1835 C C . ALA A 1 253 ? 1.519 3.662 -28.138 1.00 90.81 253 ALA A C 1
ATOM 1837 O O . ALA A 1 253 ? 1.993 2.583 -28.489 1.00 90.81 253 ALA A O 1
ATOM 1838 N N . ILE A 1 254 ? 0.674 3.762 -27.107 1.00 92.25 254 ILE A N 1
ATOM 1839 C CA . ILE A 1 254 ? 0.262 2.632 -26.277 1.00 92.25 254 ILE A CA 1
ATOM 1840 C C . ILE A 1 254 ? -1.217 2.329 -26.575 1.00 92.25 254 ILE A C 1
ATOM 1842 O O . ILE A 1 254 ? -2.065 3.190 -26.333 1.00 92.25 254 ILE A O 1
ATOM 1846 N N . PRO A 1 255 ? -1.564 1.118 -27.056 1.00 88.94 255 PRO A N 1
ATOM 1847 C CA . PRO A 1 255 ? -2.912 0.788 -27.536 1.00 88.94 255 PRO A CA 1
ATOM 1848 C C . PRO A 1 255 ? -4.059 1.125 -26.571 1.00 88.94 255 PRO A C 1
ATOM 1850 O O . PRO A 1 25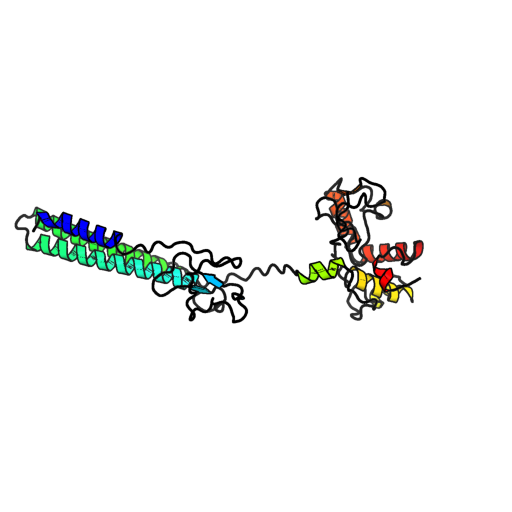5 ? -5.136 1.515 -27.012 1.00 88.94 255 PRO A O 1
ATOM 1853 N N . ALA A 1 256 ? -3.826 1.004 -25.260 1.00 90.50 256 ALA A N 1
ATOM 1854 C CA . ALA A 1 256 ? -4.824 1.261 -24.223 1.00 90.50 256 ALA A CA 1
ATOM 1855 C C . ALA A 1 256 ? -4.741 2.663 -23.590 1.00 90.50 256 ALA A C 1
ATOM 1857 O O . ALA A 1 256 ? -5.576 2.964 -22.744 1.00 90.50 256 ALA A O 1
ATOM 1858 N N . CYS A 1 257 ? -3.765 3.507 -23.960 1.00 92.75 257 CYS A N 1
ATOM 1859 C CA . CYS A 1 257 ? -3.469 4.758 -23.243 1.00 92.75 257 CYS A CA 1
ATOM 1860 C C . CYS A 1 257 ? -3.723 6.055 -24.028 1.00 92.75 257 CYS A C 1
ATOM 1862 O O . CYS A 1 257 ? -3.344 7.140 -23.577 1.00 92.75 257 CYS A O 1
ATOM 1864 N N . SER A 1 258 ? -4.357 5.981 -25.200 1.00 92.19 258 SER A N 1
ATOM 1865 C CA . SER A 1 258 ? -4.563 7.168 -26.036 1.00 92.19 258 SER A CA 1
ATOM 1866 C C . SER A 1 258 ? -5.614 8.120 -25.452 1.00 92.19 258 SER A C 1
ATOM 1868 O O . SER A 1 258 ? -6.697 7.705 -25.038 1.00 92.19 258 SER A O 1
ATOM 1870 N N . ASN A 1 259 ? -5.291 9.420 -25.458 1.00 89.69 259 ASN A N 1
ATOM 1871 C CA . ASN A 1 259 ? -6.175 10.525 -25.064 1.00 89.69 259 ASN A CA 1
ATOM 1872 C C . ASN A 1 259 ? -6.837 10.364 -23.675 1.00 89.69 259 ASN A C 1
ATOM 1874 O O . ASN A 1 259 ? -8.008 10.699 -23.492 1.00 89.69 259 ASN A O 1
ATOM 1878 N N . ILE A 1 260 ? -6.089 9.852 -22.693 1.00 91.88 260 ILE A N 1
ATOM 1879 C CA . ILE A 1 260 ? -6.581 9.647 -21.318 1.00 91.88 260 ILE A CA 1
ATOM 1880 C C . ILE A 1 260 ? -6.416 10.888 -20.451 1.00 91.88 260 ILE A C 1
ATOM 1882 O O . ILE A 1 260 ? -7.261 11.161 -19.602 1.00 91.88 260 ILE A O 1
ATOM 1886 N N . PHE A 1 261 ? -5.341 11.642 -20.661 1.00 92.06 261 PHE A N 1
ATOM 1887 C CA . PHE A 1 261 ? -5.009 12.793 -19.834 1.00 92.06 261 PHE A CA 1
ATOM 1888 C C . PHE A 1 261 ? -5.404 14.102 -20.513 1.00 92.06 261 PHE A C 1
ATOM 1890 O O . PHE A 1 261 ? -5.341 14.254 -21.737 1.00 92.06 261 PHE A O 1
ATOM 1897 N N . GLN A 1 262 ? -5.811 15.062 -19.696 1.00 91.38 262 GLN A N 1
ATOM 1898 C CA . GLN A 1 262 ? -5.810 16.480 -20.009 1.00 91.38 262 GLN A CA 1
ATOM 1899 C C . GLN A 1 262 ? -4.618 17.104 -19.291 1.00 91.38 262 GLN A C 1
ATOM 1901 O O . GLN A 1 262 ? -4.389 16.809 -18.124 1.00 91.38 262 GLN A O 1
ATOM 1906 N N . THR A 1 263 ? -3.861 17.947 -19.982 1.00 91.50 263 THR A N 1
ATOM 1907 C CA . THR A 1 263 ? -2.738 18.694 -19.411 1.00 91.50 263 THR A CA 1
ATOM 1908 C C . THR A 1 263 ? -2.969 20.180 -19.618 1.00 91.50 263 THR A C 1
ATOM 1910 O O . THR A 1 263 ? -3.517 20.583 -20.646 1.00 91.50 263 THR A O 1
ATOM 1913 N N . ASN A 1 264 ? -2.531 20.995 -18.663 1.00 87.00 264 ASN A N 1
ATOM 1914 C CA . ASN A 1 264 ? -2.467 22.441 -18.831 1.00 87.00 264 ASN A CA 1
ATOM 1915 C C . ASN A 1 264 ? -1.013 22.880 -18.661 1.00 87.00 264 ASN A C 1
ATOM 1917 O O . ASN A 1 264 ? -0.398 22.609 -17.632 1.00 87.00 264 ASN A O 1
ATOM 1921 N N . GLY A 1 265 ? -0.436 23.540 -19.667 1.00 79.38 265 GLY A N 1
ATOM 1922 C CA . GLY A 1 265 ? 0.917 24.081 -19.555 1.00 79.38 265 GLY A CA 1
ATOM 1923 C C . GLY A 1 265 ? 1.833 23.873 -20.748 1.00 79.38 265 GLY A C 1
ATOM 1924 O O . GLY A 1 265 ? 1.439 23.346 -21.787 1.00 79.38 265 GLY A O 1
ATOM 1925 N N . SER A 1 266 ? 3.085 24.297 -20.583 1.00 68.56 266 SER A N 1
ATOM 1926 C CA . SER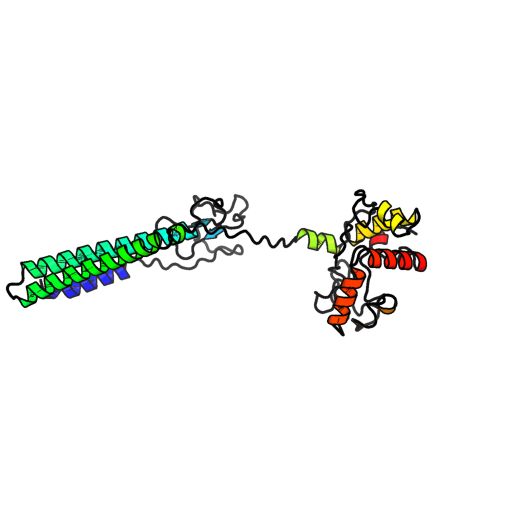 A 1 266 ? 4.124 24.174 -21.605 1.00 68.56 266 SER A CA 1
ATOM 1927 C C . SER A 1 266 ? 4.914 22.878 -21.423 1.00 68.56 266 SER A C 1
ATOM 1929 O O . SER A 1 266 ? 5.954 22.859 -20.769 1.00 68.56 266 SER A O 1
ATOM 1931 N N . GLY A 1 267 ? 4.419 21.784 -22.001 1.00 73.38 267 GLY A N 1
ATOM 1932 C CA . GLY A 1 267 ? 5.136 20.509 -22.064 1.00 73.38 267 GLY A CA 1
ATOM 1933 C C . GLY A 1 267 ? 4.206 19.301 -22.192 1.00 73.38 267 GLY A C 1
ATOM 1934 O O . GLY A 1 267 ? 2.996 19.438 -22.016 1.00 73.38 267 GLY A O 1
ATOM 1935 N N . PRO A 1 268 ? 4.754 18.105 -22.477 1.00 76.44 268 PRO A N 1
ATOM 1936 C CA . PRO A 1 268 ? 3.952 16.896 -22.625 1.00 76.44 268 PRO A CA 1
ATOM 1937 C C . PRO A 1 268 ? 3.191 16.536 -21.344 1.00 76.44 268 PRO A C 1
ATOM 1939 O O . PRO A 1 268 ? 2.108 15.994 -21.474 1.00 76.44 268 PRO A O 1
ATOM 1942 N N . GLN A 1 269 ? 3.706 16.879 -20.153 1.00 84.19 269 GLN A N 1
ATOM 1943 C CA . GLN A 1 269 ? 3.168 16.515 -18.827 1.00 84.19 269 GLN A CA 1
ATOM 1944 C C . GLN A 1 269 ? 2.313 17.604 -18.152 1.00 84.19 269 GLN A C 1
ATOM 1946 O O . GLN A 1 269 ? 1.776 17.375 -17.074 1.00 84.19 269 GLN A O 1
ATOM 1951 N N . GLY A 1 270 ? 2.163 18.773 -18.783 1.00 88.12 270 GLY A N 1
ATOM 1952 C CA . GLY A 1 270 ? 1.585 19.962 -18.146 1.00 88.12 270 GLY A CA 1
ATOM 1953 C C . GLY A 1 270 ? 2.608 20.764 -17.335 1.00 88.12 270 GLY A C 1
ATOM 1954 O O . GLY A 1 270 ? 3.808 20.482 -17.354 1.00 88.12 270 GLY A O 1
ATOM 1955 N N . ASN A 1 271 ? 2.142 21.810 -16.657 1.00 90.81 271 ASN A N 1
ATOM 1956 C CA . ASN A 1 271 ? 2.975 22.656 -15.805 1.00 90.81 271 ASN A CA 1
ATOM 1957 C C . ASN A 1 271 ? 3.365 21.932 -14.514 1.00 90.81 271 ASN A C 1
ATOM 1959 O O . ASN A 1 271 ? 2.591 21.152 -13.968 1.00 90.81 271 ASN A O 1
ATOM 1963 N N . CYS A 1 272 ? 4.545 22.238 -13.983 1.00 90.44 272 CYS A N 1
ATOM 1964 C CA . CYS A 1 272 ? 4.910 21.783 -12.649 1.00 90.44 272 CYS A CA 1
ATOM 1965 C C . CYS A 1 272 ? 4.163 22.602 -11.586 1.00 90.44 272 CYS A C 1
ATOM 1967 O O . CYS A 1 272 ? 4.256 23.829 -11.586 1.00 90.44 272 CYS A O 1
ATOM 1969 N N . LEU A 1 273 ? 3.445 21.927 -10.690 1.00 89.81 273 LEU A N 1
ATOM 1970 C CA . LEU A 1 273 ? 2.671 22.532 -9.601 1.00 89.81 273 LEU A CA 1
ATOM 1971 C C . LEU A 1 273 ? 3.405 22.498 -8.260 1.00 89.81 273 LEU A C 1
ATOM 1973 O O . LEU A 1 273 ? 3.190 23.375 -7.430 1.00 89.81 273 LEU A O 1
ATOM 1977 N N . ASP A 1 274 ? 4.258 21.497 -8.049 1.00 86.81 274 ASP A N 1
ATOM 1978 C CA . ASP A 1 274 ? 5.059 21.361 -6.834 1.00 86.81 274 ASP A CA 1
ATOM 1979 C C . ASP A 1 274 ? 6.510 21.056 -7.200 1.00 86.81 274 ASP A C 1
ATOM 1981 O O . ASP A 1 274 ? 6.827 19.977 -7.713 1.00 86.81 274 ASP A O 1
ATOM 1985 N N . ARG A 1 275 ? 7.382 22.036 -6.960 1.00 85.31 275 ARG A N 1
ATOM 1986 C CA . ARG A 1 275 ? 8.823 21.928 -7.175 1.00 85.31 275 ARG A CA 1
ATOM 1987 C C . ARG A 1 275 ? 9.556 22.365 -5.912 1.00 85.31 275 ARG A C 1
ATOM 1989 O O . ARG A 1 275 ? 9.780 23.564 -5.727 1.00 85.31 275 ARG A O 1
ATOM 1996 N N . PRO A 1 276 ? 9.942 21.415 -5.053 1.00 79.75 276 PRO A N 1
ATOM 1997 C CA . PRO A 1 276 ? 10.760 21.713 -3.889 1.00 79.75 276 PRO A CA 1
ATOM 1998 C C . PRO A 1 276 ? 12.153 22.233 -4.272 1.00 79.75 276 PRO A C 1
ATOM 2000 O O . PRO A 1 276 ? 12.545 22.269 -5.442 1.00 79.75 276 PRO A O 1
ATOM 2003 N N . ALA A 1 277 ? 12.926 22.636 -3.261 1.00 78.81 277 ALA A N 1
ATOM 2004 C CA . ALA A 1 277 ? 14.258 23.225 -3.433 1.00 78.81 277 ALA A CA 1
ATOM 2005 C C . ALA A 1 277 ? 15.286 22.287 -4.102 1.00 78.81 277 ALA A C 1
ATOM 2007 O O . ALA A 1 277 ? 16.300 22.759 -4.608 1.00 78.81 277 ALA A O 1
ATOM 2008 N N . ASP A 1 278 ? 15.016 20.977 -4.139 1.00 73.62 278 ASP A N 1
ATOM 2009 C CA . ASP A 1 278 ? 15.808 19.972 -4.865 1.00 73.62 278 ASP A CA 1
ATOM 2010 C C . ASP A 1 278 ? 15.671 20.083 -6.397 1.00 73.62 278 ASP A C 1
ATOM 2012 O O . ASP A 1 278 ? 16.422 19.455 -7.144 1.00 73.62 278 ASP A O 1
ATOM 2016 N N . GLY A 1 279 ? 14.733 20.901 -6.881 1.00 75.94 279 GLY A N 1
ATOM 2017 C CA . GLY A 1 279 ? 14.538 21.170 -8.295 1.00 75.94 279 GLY A CA 1
ATOM 2018 C C . GLY A 1 279 ? 13.844 20.040 -9.054 1.00 75.94 279 GLY A C 1
ATOM 2019 O O . GLY A 1 279 ? 13.774 20.127 -10.283 1.00 75.94 279 GLY A O 1
ATOM 2020 N N . ILE A 1 280 ? 13.292 19.024 -8.386 1.00 78.56 280 ILE A N 1
ATOM 2021 C CA . ILE A 1 280 ? 12.535 17.936 -9.021 1.00 78.56 280 ILE A CA 1
ATOM 2022 C C . ILE A 1 280 ? 11.040 18.225 -8.883 1.00 78.56 280 ILE A C 1
ATOM 2024 O O . ILE A 1 280 ? 10.553 18.545 -7.805 1.00 78.56 280 ILE A O 1
ATOM 2028 N N . CYS A 1 281 ? 10.295 18.132 -9.986 1.00 83.94 281 CYS A N 1
ATOM 2029 C CA . CYS A 1 281 ? 8.848 18.309 -9.932 1.00 83.94 281 CYS A CA 1
ATOM 2030 C C . CYS A 1 281 ? 8.178 17.063 -9.343 1.00 83.94 281 CYS A C 1
ATOM 2032 O O . CYS A 1 281 ? 8.450 15.957 -9.808 1.00 83.94 281 CYS A O 1
ATOM 2034 N N . ARG A 1 282 ? 7.301 17.244 -8.354 1.00 83.19 282 ARG A N 1
ATOM 2035 C CA . ARG A 1 282 ? 6.575 16.155 -7.678 1.00 83.19 282 ARG A CA 1
ATOM 2036 C C . ARG A 1 282 ? 5.085 16.124 -7.997 1.00 83.19 282 ARG A C 1
ATOM 2038 O O . ARG A 1 282 ? 4.410 15.169 -7.636 1.00 83.19 282 ARG A O 1
ATOM 2045 N N . LYS A 1 283 ? 4.560 17.171 -8.637 1.00 89.75 283 LYS A N 1
ATOM 2046 C CA . LYS A 1 283 ? 3.148 17.277 -9.006 1.00 89.75 283 LYS A CA 1
ATOM 2047 C C . LYS A 1 283 ? 2.987 18.065 -10.293 1.00 89.75 283 LYS A C 1
ATOM 2049 O O . LYS A 1 283 ? 3.549 19.152 -10.416 1.00 89.75 283 LYS A O 1
ATOM 2054 N N . TRP A 1 284 ? 2.175 17.552 -11.207 1.00 91.62 284 TRP A N 1
ATOM 2055 C CA . TRP A 1 284 ? 1.979 18.123 -12.536 1.00 91.62 284 TRP A CA 1
ATOM 2056 C C . TRP A 1 284 ? 0.525 18.529 -12.777 1.00 91.62 284 TRP A C 1
ATOM 2058 O O . TRP A 1 284 ? -0.409 17.899 -12.277 1.00 91.62 284 TRP A O 1
ATOM 2068 N N . ASP A 1 285 ? 0.325 19.586 -13.560 1.00 93.25 285 ASP A N 1
ATOM 2069 C CA . ASP A 1 285 ? -0.984 20.088 -13.979 1.00 93.25 285 ASP A CA 1
ATOM 2070 C C . ASP A 1 285 ? -1.562 19.204 -15.090 1.00 93.25 285 ASP A C 1
ATOM 2072 O O . ASP A 1 285 ? -1.565 19.526 -16.285 1.00 93.25 285 ASP A O 1
ATOM 2076 N N . CYS A 1 286 ? -2.006 18.029 -14.657 1.00 92.88 286 CYS A N 1
ATOM 2077 C CA . CYS A 1 286 ? -2.765 17.084 -15.448 1.00 92.88 286 CYS A CA 1
ATOM 2078 C C . CYS A 1 286 ? -3.990 16.565 -14.693 1.00 92.88 286 CYS A C 1
ATOM 2080 O O . CYS A 1 286 ? -4.085 16.673 -13.464 1.00 92.88 286 CYS A O 1
ATOM 2082 N N . SER A 1 287 ? -4.938 16.005 -15.442 1.00 92.50 287 SER A N 1
ATOM 2083 C CA . SER A 1 287 ? -6.124 15.314 -14.940 1.00 92.50 287 SER A CA 1
ATOM 2084 C C . SER A 1 287 ? -6.529 14.170 -15.873 1.00 92.50 287 SER A C 1
ATOM 2086 O O . SER A 1 287 ? -6.206 14.163 -17.063 1.00 92.50 287 SER A O 1
ATOM 2088 N N . VAL A 1 288 ? -7.233 13.175 -15.336 1.00 92.31 288 VAL A N 1
ATOM 2089 C CA . VAL A 1 288 ? -7.778 12.056 -16.117 1.00 92.31 288 VAL A CA 1
ATOM 2090 C C . VAL A 1 288 ? -9.123 12.461 -16.712 1.00 92.31 288 VAL A C 1
ATOM 2092 O O . VAL A 1 288 ? -10.035 12.840 -15.983 1.00 92.31 288 VAL A O 1
ATOM 2095 N N . LYS A 1 289 ? -9.263 12.341 -18.035 1.00 91.06 289 LYS A N 1
ATOM 2096 C CA . LYS A 1 289 ? -10.517 12.596 -18.764 1.00 91.06 289 LYS A CA 1
ATOM 2097 C C . LYS A 1 289 ? -11.535 11.470 -18.586 1.00 91.06 289 LYS A C 1
ATOM 2099 O O . LYS A 1 289 ? -12.733 11.722 -18.566 1.00 91.06 289 LYS A O 1
ATOM 2104 N N . ASP A 1 290 ? -11.052 10.230 -18.510 1.00 87.56 290 ASP A N 1
ATOM 2105 C CA . ASP A 1 290 ? -11.867 9.015 -18.452 1.00 87.56 290 ASP A CA 1
ATOM 2106 C C . ASP A 1 290 ? -11.198 7.985 -17.532 1.00 87.56 290 ASP A C 1
ATOM 2108 O O . ASP A 1 290 ? -10.168 7.391 -17.866 1.00 87.56 290 ASP A O 1
ATOM 2112 N N . THR A 1 291 ? -11.781 7.789 -16.348 1.00 89.12 291 THR A N 1
ATOM 2113 C CA . THR A 1 291 ? -11.240 6.901 -15.312 1.00 89.12 291 THR A CA 1
ATOM 2114 C C . THR A 1 291 ? -11.239 5.435 -15.746 1.00 89.12 291 THR A C 1
ATOM 2116 O O . THR A 1 291 ? -10.321 4.696 -15.394 1.00 89.12 291 THR A O 1
ATOM 2119 N N . THR A 1 292 ? -12.212 4.995 -16.547 1.00 90.00 292 THR A N 1
ATOM 2120 C CA . THR A 1 292 ? -12.279 3.610 -17.035 1.00 90.00 292 THR A CA 1
ATOM 2121 C C . THR A 1 292 ? -11.169 3.334 -18.043 1.00 90.00 292 THR A C 1
ATOM 2123 O O . THR A 1 292 ? -10.509 2.291 -17.980 1.00 90.00 292 THR A O 1
ATOM 2126 N N . LYS A 1 293 ? -10.898 4.286 -18.943 1.00 91.88 293 LYS A N 1
ATOM 2127 C CA . LYS A 1 293 ? -9.752 4.188 -19.858 1.00 91.88 293 LYS A CA 1
ATOM 2128 C C . LYS A 1 293 ? -8.427 4.263 -19.120 1.00 91.88 293 LYS A C 1
ATOM 2130 O O . LYS A 1 293 ? -7.533 3.489 -19.442 1.00 91.88 293 LYS A O 1
ATOM 2135 N N . TYR A 1 294 ? -8.312 5.124 -18.108 1.00 91.56 294 TYR A N 1
ATOM 2136 C CA . TYR A 1 294 ? -7.123 5.170 -17.256 1.00 91.56 294 TYR A CA 1
ATOM 2137 C C . TYR A 1 294 ? -6.833 3.811 -16.620 1.00 91.56 294 TYR A C 1
ATOM 2139 O O . TYR A 1 294 ? -5.731 3.299 -16.781 1.00 91.56 294 TYR A O 1
ATOM 2147 N N . GLN A 1 295 ? -7.829 3.162 -16.012 1.00 92.31 295 GLN A N 1
ATOM 2148 C CA . GLN A 1 295 ? -7.633 1.826 -15.441 1.00 92.31 295 GLN A CA 1
ATOM 2149 C C . GLN A 1 295 ? -7.300 0.770 -16.502 1.00 92.31 295 GLN A C 1
ATOM 2151 O O . GLN A 1 295 ? -6.465 -0.101 -16.275 1.00 92.31 295 GLN A O 1
ATOM 2156 N N . SER A 1 296 ? -7.891 0.871 -17.696 1.00 91.38 296 SER A N 1
ATOM 2157 C CA . SER A 1 296 ? -7.546 -0.011 -18.820 1.00 91.38 296 SER A CA 1
ATOM 2158 C C . SER A 1 296 ? -6.087 0.167 -19.260 1.00 91.38 296 SER A C 1
ATOM 2160 O O . SER A 1 296 ? -5.397 -0.817 -19.514 1.00 91.38 296 SER A O 1
ATOM 2162 N N . CYS A 1 297 ? -5.600 1.408 -19.302 1.00 93.81 297 CYS A N 1
ATOM 2163 C CA . CYS A 1 297 ? -4.205 1.739 -19.577 1.00 93.81 297 CYS A CA 1
ATOM 2164 C C . CYS A 1 297 ? -3.263 1.218 -18.489 1.00 93.81 297 CYS A C 1
ATOM 2166 O O . CYS A 1 297 ? -2.264 0.582 -18.820 1.00 93.81 297 CYS A O 1
ATOM 2168 N N . VAL A 1 298 ? -3.599 1.439 -17.213 1.00 91.19 298 VAL A N 1
ATOM 2169 C CA . VAL A 1 298 ? -2.832 0.932 -16.067 1.00 91.19 298 VAL A CA 1
ATOM 2170 C C . VAL A 1 298 ? -2.705 -0.584 -16.169 1.00 91.19 298 VAL A C 1
ATOM 2172 O O . VAL A 1 298 ? -1.592 -1.084 -16.259 1.00 91.19 298 VAL A O 1
ATOM 2175 N N . ASN A 1 299 ? -3.821 -1.306 -16.289 1.00 91.94 299 ASN A N 1
ATOM 2176 C CA . ASN A 1 299 ? -3.820 -2.767 -16.410 1.00 91.94 299 ASN A CA 1
ATOM 2177 C C . ASN A 1 299 ? -3.031 -3.262 -17.631 1.00 91.94 299 ASN A C 1
ATOM 2179 O O . ASN A 1 299 ? -2.369 -4.299 -17.577 1.00 91.94 299 ASN A O 1
ATOM 2183 N N . PHE A 1 300 ? -3.098 -2.533 -18.748 1.00 92.56 300 PHE A N 1
ATOM 2184 C CA . PHE A 1 300 ? -2.342 -2.878 -19.946 1.00 92.56 300 PHE A CA 1
ATOM 2185 C C . PHE A 1 300 ? -0.838 -2.713 -19.731 1.00 92.56 300 PHE A C 1
ATOM 2187 O O . PHE A 1 300 ? -0.080 -3.590 -20.142 1.00 92.56 300 PHE A O 1
ATOM 2194 N N . ILE A 1 301 ? -0.406 -1.605 -19.123 1.00 93.06 301 ILE A N 1
ATOM 2195 C CA . ILE A 1 301 ? 1.011 -1.259 -19.007 1.00 93.06 301 ILE A CA 1
ATOM 2196 C C . ILE A 1 301 ? 1.685 -1.910 -17.800 1.00 93.06 301 ILE A C 1
ATOM 2198 O O . ILE A 1 301 ? 2.887 -2.124 -17.857 1.00 93.06 301 ILE A O 1
ATOM 2202 N N . THR A 1 302 ? 0.963 -2.253 -16.731 1.00 90.81 302 THR A N 1
ATOM 2203 C CA . THR A 1 302 ? 1.521 -3.014 -15.596 1.00 90.81 302 THR A CA 1
ATOM 2204 C C . THR A 1 302 ? 1.638 -4.504 -15.902 1.00 90.81 302 THR A C 1
ATOM 2206 O O . THR A 1 302 ? 2.398 -5.215 -15.246 1.00 90.81 302 THR A O 1
ATOM 2209 N N . ASN A 1 303 ? 0.967 -4.996 -16.950 1.00 94.06 303 ASN A N 1
ATOM 2210 C CA . ASN A 1 303 ? 1.248 -6.325 -17.472 1.00 94.06 303 ASN A CA 1
ATOM 2211 C C . ASN A 1 303 ? 2.722 -6.426 -17.900 1.00 94.06 303 ASN A C 1
ATOM 2213 O O . ASN A 1 303 ? 3.175 -5.718 -18.801 1.00 94.06 303 ASN A O 1
ATOM 2217 N N . THR A 1 304 ? 3.444 -7.364 -17.291 1.00 92.56 304 THR A N 1
ATOM 2218 C CA . THR A 1 304 ? 4.879 -7.589 -17.496 1.00 92.56 304 THR A CA 1
ATOM 2219 C C . THR A 1 304 ? 5.285 -7.658 -18.968 1.00 92.56 304 THR A C 1
ATOM 2221 O O . THR A 1 304 ? 6.222 -6.979 -19.383 1.00 92.56 304 THR A O 1
ATOM 2224 N N . ALA A 1 305 ? 4.578 -8.449 -19.781 1.00 92.94 305 ALA A N 1
ATOM 2225 C CA . ALA A 1 305 ? 4.944 -8.658 -21.180 1.00 92.94 305 ALA A CA 1
ATOM 2226 C C . ALA A 1 305 ? 4.758 -7.382 -22.012 1.00 92.94 305 ALA A C 1
ATOM 2228 O O . ALA A 1 305 ? 5.625 -7.037 -22.819 1.00 92.94 305 ALA A O 1
ATOM 2229 N N . ASN A 1 306 ? 3.661 -6.656 -21.786 1.00 95.06 306 ASN A N 1
ATOM 2230 C CA . ASN A 1 306 ? 3.388 -5.389 -22.462 1.00 95.06 306 ASN A CA 1
ATOM 2231 C C . ASN A 1 306 ? 4.382 -4.301 -22.043 1.00 95.06 306 ASN A C 1
ATOM 2233 O O . ASN A 1 306 ? 4.898 -3.594 -22.910 1.00 95.06 306 ASN A O 1
ATOM 2237 N N . ASN A 1 307 ? 4.688 -4.196 -20.743 1.00 95.88 307 ASN A N 1
ATOM 2238 C CA . ASN A 1 307 ?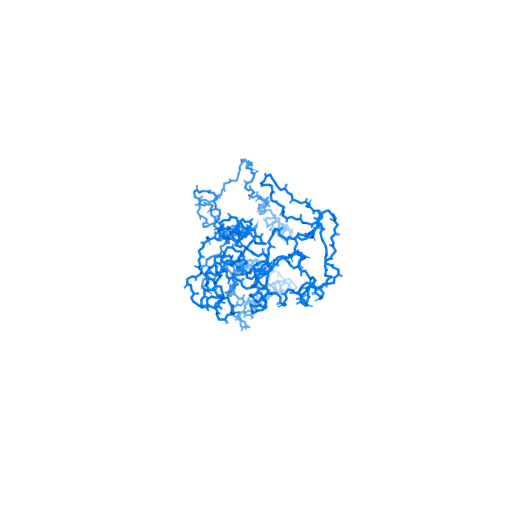 5.647 -3.226 -20.212 1.00 95.88 307 ASN A CA 1
ATOM 2239 C C . ASN A 1 307 ? 7.029 -3.424 -20.847 1.00 95.88 307 ASN A C 1
ATOM 2241 O O . ASN A 1 307 ? 7.575 -2.506 -21.456 1.00 95.88 307 ASN A O 1
ATOM 2245 N N . ILE A 1 308 ? 7.550 -4.655 -20.790 1.00 95.75 308 ILE A N 1
ATOM 2246 C CA . ILE A 1 308 ? 8.864 -5.005 -21.343 1.00 95.75 308 ILE A CA 1
ATOM 2247 C C . ILE A 1 308 ? 8.885 -4.795 -22.862 1.00 95.75 308 ILE A C 1
ATOM 2249 O O . ILE A 1 308 ? 9.840 -4.231 -23.398 1.00 95.75 308 ILE A O 1
ATOM 2253 N N . SER A 1 309 ? 7.827 -5.203 -23.569 1.00 95.25 309 SER A N 1
ATOM 2254 C CA . SER A 1 309 ? 7.741 -5.036 -25.025 1.00 95.25 309 SER A CA 1
ATOM 2255 C C . SER A 1 309 ? 7.739 -3.564 -25.434 1.00 95.25 309 SER A C 1
ATOM 2257 O O . SER A 1 309 ? 8.436 -3.186 -26.378 1.00 95.25 309 SER A O 1
ATOM 2259 N N . PHE A 1 310 ? 6.996 -2.719 -24.716 1.00 95.62 310 PHE A N 1
ATOM 2260 C CA . PHE A 1 310 ? 6.982 -1.285 -24.975 1.00 95.62 310 PHE A CA 1
ATOM 2261 C C . PHE A 1 310 ? 8.333 -0.643 -24.652 1.00 95.62 310 PHE A C 1
ATOM 2263 O O . PHE A 1 310 ? 8.865 0.092 -25.483 1.00 95.62 310 PHE A O 1
ATOM 2270 N N . ALA A 1 311 ? 8.923 -0.966 -23.497 1.00 95.81 311 ALA A N 1
ATOM 2271 C CA . ALA A 1 311 ? 10.239 -0.472 -23.104 1.00 95.81 311 ALA A CA 1
ATOM 2272 C C . ALA A 1 311 ? 11.311 -0.834 -24.140 1.00 95.81 311 ALA A C 1
ATOM 2274 O O . ALA A 1 311 ? 12.089 0.024 -24.547 1.00 95.81 311 ALA A O 1
ATOM 2275 N N . LYS A 1 312 ? 11.298 -2.067 -24.658 1.00 96.06 312 LYS A N 1
ATOM 2276 C CA . LYS A 1 312 ? 12.195 -2.500 -25.738 1.00 96.06 312 LYS A CA 1
ATOM 2277 C C . LYS A 1 312 ? 12.054 -1.643 -26.993 1.00 96.06 312 LYS A C 1
ATOM 2279 O O . LYS A 1 312 ? 13.052 -1.186 -27.543 1.00 96.06 312 LYS A O 1
ATOM 2284 N N . ASN A 1 313 ? 10.825 -1.406 -27.443 1.00 94.94 313 ASN A N 1
ATOM 2285 C CA . ASN A 1 313 ? 10.571 -0.613 -28.646 1.00 94.94 313 ASN A CA 1
ATOM 2286 C C . ASN A 1 313 ? 10.941 0.866 -28.444 1.00 94.94 313 ASN A C 1
ATOM 2288 O O . ASN A 1 313 ? 11.486 1.510 -29.345 1.00 94.94 313 ASN A O 1
ATOM 2292 N N . LEU A 1 314 ? 10.689 1.405 -27.250 1.00 94.38 314 LEU A N 1
ATOM 2293 C CA . LEU A 1 314 ? 11.073 2.766 -26.890 1.00 94.38 314 LEU A CA 1
ATOM 2294 C C . LEU A 1 314 ? 12.601 2.915 -26.842 1.00 94.38 314 LEU A C 1
ATOM 2296 O O . LEU A 1 314 ? 13.143 3.853 -27.421 1.00 94.38 314 LEU A O 1
ATOM 2300 N N . GLN A 1 315 ? 13.300 1.946 -26.247 1.00 95.25 315 GLN A N 1
ATOM 2301 C CA . GLN A 1 315 ? 14.760 1.887 -26.216 1.00 95.25 315 GLN A CA 1
ATOM 2302 C C . GLN A 1 315 ? 15.348 1.800 -27.628 1.00 95.25 315 GLN A C 1
ATOM 2304 O O . GLN A 1 315 ? 16.275 2.536 -27.955 1.00 95.25 315 GLN A O 1
ATOM 2309 N N . ALA A 1 316 ? 14.788 0.947 -28.487 1.00 93.88 316 ALA A N 1
ATOM 2310 C CA . ALA A 1 316 ? 15.268 0.777 -29.855 1.00 93.88 316 ALA A CA 1
ATOM 2311 C C . ALA A 1 316 ? 15.088 2.043 -30.711 1.00 93.88 316 ALA A C 1
ATOM 2313 O O . ALA A 1 316 ? 15.899 2.302 -31.596 1.00 93.88 316 ALA A O 1
ATOM 2314 N N . SER A 1 317 ? 14.039 2.830 -30.452 1.00 92.88 317 SER A N 1
ATOM 2315 C CA . SER A 1 317 ? 13.712 4.028 -31.237 1.00 92.88 317 SER A CA 1
ATOM 2316 C C . SER A 1 317 ? 14.339 5.319 -30.708 1.00 92.88 317 SER A C 1
ATOM 2318 O O . SER A 1 317 ? 14.634 6.212 -31.499 1.00 92.88 317 SER A O 1
ATOM 2320 N N . ARG A 1 318 ? 14.522 5.447 -29.388 1.00 91.25 318 ARG A N 1
ATOM 2321 C CA . ARG A 1 318 ? 14.939 6.703 -28.734 1.00 91.25 318 ARG A CA 1
ATOM 2322 C C . ARG A 1 318 ? 16.131 6.561 -27.784 1.00 91.25 318 ARG A C 1
ATOM 2324 O O . ARG A 1 318 ? 16.529 7.552 -27.172 1.00 91.25 318 ARG A O 1
ATOM 2331 N N . GLY A 1 319 ? 16.703 5.364 -27.660 1.00 93.44 319 GLY A N 1
ATOM 2332 C CA . GLY A 1 319 ? 17.808 5.079 -26.745 1.00 93.44 319 GLY A CA 1
ATOM 2333 C C . GLY A 1 319 ? 17.406 5.143 -25.268 1.00 93.44 319 GLY A C 1
ATOM 2334 O O . GLY A 1 319 ? 16.228 5.249 -24.920 1.00 93.44 319 GLY A O 1
ATOM 2335 N N . TRP A 1 320 ? 18.401 5.089 -24.378 1.00 92.81 320 TRP A N 1
ATOM 2336 C CA . TRP A 1 320 ? 18.180 5.076 -22.926 1.00 92.81 320 TRP A CA 1
ATOM 2337 C C . TRP A 1 320 ? 17.851 6.446 -22.319 1.00 92.81 320 TRP A C 1
ATOM 2339 O O . TRP A 1 320 ? 17.414 6.524 -21.174 1.00 92.81 320 TRP A O 1
ATOM 2349 N N . GLY A 1 321 ? 18.002 7.538 -23.076 1.00 89.12 321 GLY A N 1
ATOM 2350 C CA . GLY A 1 321 ? 17.749 8.903 -22.596 1.00 89.12 321 GLY A CA 1
ATOM 2351 C C . GLY A 1 321 ? 16.296 9.202 -22.199 1.00 89.12 321 GLY A C 1
ATOM 2352 O O . GLY A 1 321 ? 16.035 10.251 -21.618 1.00 89.12 321 GLY A O 1
ATOM 2353 N N . GLN A 1 322 ? 15.354 8.303 -22.500 1.00 87.62 322 GLN A N 1
ATOM 2354 C CA . GLN A 1 322 ? 13.953 8.425 -22.081 1.00 87.62 322 GLN A CA 1
ATOM 2355 C C . GLN A 1 322 ? 13.737 8.093 -20.596 1.00 87.62 322 GLN A C 1
ATOM 2357 O O . GLN A 1 322 ? 12.736 8.519 -20.026 1.00 87.62 322 GLN A O 1
ATOM 2362 N N . TRP A 1 323 ? 14.662 7.359 -19.972 1.00 89.94 323 TRP A N 1
ATOM 2363 C CA . TRP A 1 323 ? 14.583 6.968 -18.567 1.00 89.94 323 TRP A CA 1
ATOM 2364 C C . TRP A 1 323 ? 15.395 7.922 -17.705 1.00 89.94 323 TRP A C 1
ATOM 2366 O O . TRP A 1 323 ? 16.601 8.095 -17.910 1.00 89.94 323 TRP A O 1
ATOM 2376 N N . GLY A 1 324 ? 14.738 8.543 -16.723 1.00 84.50 324 GLY A N 1
ATOM 2377 C CA . GLY A 1 324 ? 15.384 9.484 -15.810 1.00 84.50 324 GLY A CA 1
ATOM 2378 C C . GLY A 1 324 ? 16.550 8.840 -15.061 1.00 84.50 324 GLY A C 1
ATOM 2379 O O . GLY A 1 324 ? 17.580 9.495 -14.859 1.00 84.50 324 GLY A O 1
ATOM 2380 N N . PHE A 1 325 ? 16.420 7.549 -14.742 1.00 86.44 325 PHE A N 1
ATOM 2381 C CA . PHE A 1 325 ? 17.442 6.767 -14.060 1.00 86.44 325 PHE A CA 1
ATOM 2382 C C . PHE A 1 325 ? 18.708 6.536 -14.904 1.00 86.44 325 PHE A C 1
ATOM 2384 O O . PHE A 1 325 ? 19.793 6.329 -14.354 1.00 86.44 325 PHE A O 1
ATOM 2391 N N . ASN A 1 326 ? 18.650 6.681 -16.236 1.00 89.81 326 ASN A N 1
ATOM 2392 C CA . ASN A 1 326 ? 19.851 6.567 -17.071 1.00 89.81 326 ASN A CA 1
ATOM 2393 C C . ASN A 1 326 ? 20.904 7.651 -16.760 1.00 89.81 326 ASN A C 1
ATOM 2395 O O . ASN A 1 326 ? 22.064 7.501 -17.125 1.00 89.81 326 ASN A O 1
ATOM 2399 N N . ARG A 1 327 ? 20.565 8.721 -16.026 1.00 86.56 327 ARG A N 1
ATOM 2400 C CA . ARG A 1 327 ? 21.568 9.666 -15.494 1.00 86.56 327 ARG A CA 1
ATOM 2401 C C . ARG A 1 327 ? 22.578 8.997 -14.554 1.00 86.56 327 ARG A C 1
ATOM 2403 O O . ARG A 1 327 ? 23.744 9.398 -14.535 1.00 86.56 327 ARG A O 1
ATOM 2410 N N . SER A 1 328 ? 22.140 7.974 -13.825 1.00 86.50 328 SER A N 1
ATOM 2411 C CA . SER A 1 328 ? 22.977 7.164 -12.938 1.00 86.50 328 SER A CA 1
ATOM 2412 C C . SER A 1 328 ? 23.772 6.113 -13.718 1.00 86.50 328 SER A C 1
ATOM 2414 O O . SER A 1 328 ? 24.940 5.885 -13.417 1.00 86.50 328 SER A O 1
ATOM 2416 N N . CYS A 1 329 ? 23.166 5.516 -14.750 1.00 86.56 329 CYS A N 1
ATOM 2417 C CA . CYS A 1 329 ? 23.784 4.456 -15.554 1.00 86.56 329 CYS A CA 1
ATOM 2418 C C . CYS A 1 329 ? 24.718 4.931 -16.671 1.00 86.56 329 CYS A C 1
ATOM 2420 O O . CYS A 1 329 ? 25.700 4.261 -16.982 1.00 86.56 329 CYS A O 1
ATOM 2422 N N . ARG A 1 330 ? 24.416 6.082 -17.276 1.00 89.31 330 ARG A N 1
ATOM 2423 C CA . ARG A 1 330 ? 25.151 6.687 -18.397 1.00 89.31 330 ARG A CA 1
ATOM 2424 C C . ARG A 1 330 ? 25.302 5.749 -19.601 1.00 89.31 330 ARG A C 1
ATOM 2426 O O . ARG A 1 330 ? 26.339 5.754 -20.264 1.00 89.31 330 ARG A O 1
ATOM 2433 N N . PHE A 1 331 ? 24.276 4.950 -19.890 1.00 91.69 331 PHE A N 1
ATOM 2434 C CA . PHE A 1 331 ? 24.246 4.125 -21.094 1.00 91.69 331 PHE A CA 1
ATOM 2435 C C . PHE A 1 331 ? 23.988 4.982 -22.345 1.00 91.69 331 PHE A C 1
ATOM 2437 O O . PHE A 1 331 ? 23.286 5.996 -22.236 1.00 91.69 331 PHE A O 1
ATOM 2444 N N . PRO A 1 332 ? 24.543 4.581 -23.507 1.00 83.44 332 PRO A N 1
ATOM 2445 C CA . PRO A 1 332 ? 24.388 5.296 -24.774 1.00 83.44 332 PRO A CA 1
ATOM 2446 C C . PRO A 1 332 ? 22.962 5.236 -25.336 1.00 83.44 332 PRO A C 1
ATOM 2448 O O . PRO A 1 332 ? 22.267 4.212 -25.147 1.00 83.44 332 PRO A O 1
#

Radius of gyration: 35.9 Å; chains: 1; bounding box: 74×45×97 Å

Sequence (332 aa):
MRKYIPYILILIILVGMFSPLTLVHAVTCDDNGLPAGCTIPTNTTCAPDDNGVAPPGCYQLLAPLPGMTDFDPGTKVGDNGALGRYLNLIIKLVIGISAALAVVMIVIGGIEYMTSELISGKESGKERMTQAVLGLLIALGAYALLFTINPDLLSTRLNISDATVKVDLEEEIKGLLGQGKCEPVTNASNPCSPTNLIAAGFVEPRATQASSICNGESGGETNSASKTDVCSDGRTSFSLGLFQINVLANGNAIPACSNIFQTNGSGPQGNCLDRPADGICRKWDCSVKDTTKYQSCVNFITNTANNISFAKNLQASRGWGQWGFNRSCRFP

Foldseek 3Di:
DVVCVVVVVVVVVVVVVPPPPVPLPPDPPDPPDDDPDDDDPPPAQQQQDVVRHGPPQWDADSDADVPGGTARQVPDLPPLHRVLVVVLVVLVVVLVVLVVVLVVQLVVLVCQLVPDPDPVSVVVSVVSNVVSVVSSCVSVVVVVVCCVVPVCSSRVSPPPPPPPPPPVPVVVVCLQPQPQALFADPPCPQCLHLNNLVVLPDDPPVSRSSRSQLCRNPVSFLFDFHQQQAEPVSPHGQQGGSNRNRCQLCVVVQPLRPPFKDEDDDDSSHDQPDAPPVRRGRYHHMDTPDVVSSVSSSVQCSPSSNVSNVVVVCCVVPNPVVRPSCVNVVDD

pLDDT: mean 76.79, std 18.59, range [34.84, 96.69]

Secondary structure (DSSP, 8-state):
-TTTHHHHHHHHHHHHHSS-----------TT---TT----SS-SSS--TTS-PPTT-EEEEEEETTEEEE-TTS-BTB--HHHHHHHHHHHHHHHHHHHHHHHHHHHHHHHHHH--SHHHHHHHHHHHHHHHHHHHHHHHHHHHHHHH-GGGTS-------------HHHHHHHHHT---SS----TTSTTSHHHHHHTT--TTHHHHHHHHHHHHHTT-TT-B-SSSB-TTS--B-EETTTTEEHHHHGGGSTT-TT-EEE-SSSTT--EEE--TT----EESEEES-HHHHHHHHHHHHSHHHHHHHHHHHHHHH-GGGSTTHHHH---

Organism: NCBI:txid1801759